Protein 6Z9C (pdb70)

Radius of gyration: 18.99 Å; Cα contacts (8 Å, |Δi|>4): 639; chains: 1; bounding box: 52×40×47 Å

Secondary structure (DSSP, 8-state):
-EE-------EE-PPPSSSPPPTT-EEEETTT--EEEEEEEEEEEEEES------EEEEEEEEEE-TTS-----TTEEEEESTTEEEEE---S--S--THHHHHEEE-TTSSSSEEE-SHHHHHHHHHHHHGGG--EEEEEETTEEEEEEEEEEEE----EEEEEEEEEEE-SSS-EEEEEEEEEEEETTS-EEEEEEESBTTB--EE-TTS-EEEEEEEEEESSS-EEEEEEEEEE-TTS-EEEEEEEEEEE-S---

Structure (mmCIF, N/CA/C/O backbone):
data_6Z9C
#
_entry.id   6Z9C
#
_cell.length_a   120.138
_cell.length_b   120.138
_cell.length_c   49.516
_cell.angle_alpha   90.000
_cell.angle_beta   90.000
_cell.angle_gamma   120.000
#
_symmetry.space_group_name_H-M   'P 62'
#
loop_
_entity.id
_entity.type
_entity.pdbx_description
1 polymer 'Polymerase delta-interacting protein 2'
2 non-polymer 'SODIUM ION'
3 water water
#
loop_
_atom_site.group_PDB
_atom_site.id
_atom_site.type_symbol
_atom_site.label_atom_id
_atom_site.label_alt_id
_atom_site.label_comp_id
_atom_site.label_asym_id
_atom_site.label_entity_id
_atom_site.label_seq_id
_atom_site.pdbx_PDB_ins_code
_atom_site.Cartn_x
_atom_site.Cartn_y
_atom_site.Cartn_z
_atom_site.occupancy
_atom_site.B_iso_or_equiv
_atom_site.auth_seq_id
_atom_site.auth_comp_id
_atom_site.auth_asym_id
_atom_site.auth_atom_id
_atom_site.pdbx_PDB_model_num
ATOM 1 N N . SER A 1 1 ? -39.568 4.717 -6.595 1.00 59.15 49 SER A N 1
ATOM 2 C CA . SER A 1 1 ? -38.791 4.035 -5.504 1.00 58.60 49 SER A CA 1
ATOM 3 C C . SER A 1 1 ? -37.349 4.570 -5.514 1.00 58.64 49 SER A C 1
ATOM 4 O O . SER A 1 1 ? -36.854 4.855 -6.625 1.00 55.49 49 SER A O 1
ATOM 7 N N . MET A 1 2 ? -36.732 4.737 -4.329 1.00 60.63 50 MET A N 1
ATOM 8 C CA . MET A 1 2 ? -35.256 4.875 -4.156 1.00 61.45 50 MET A CA 1
ATOM 9 C C . MET A 1 2 ? -34.819 4.850 -2.681 1.00 56.96 50 MET A C 1
ATOM 10 O O . MET A 1 2 ? -35.377 5.599 -1.865 1.00 50.13 50 MET A O 1
ATOM 15 N N . LEU A 1 3 ? -33.843 3.979 -2.397 1.00 60.63 51 LEU A N 1
ATOM 16 C CA . LEU A 1 3 ? -32.994 3.898 -1.177 1.00 62.63 51 LEU A CA 1
ATOM 17 C C . LEU A 1 3 ? -31.762 4.773 -1.449 1.00 60.58 51 LEU A C 1
ATOM 18 O O . LEU A 1 3 ? -31.671 5.301 -2.573 1.00 56.77 51 LEU A O 1
ATOM 23 N N . SER A 1 4 ? -30.859 4.938 -0.480 1.00 61.89 52 SER A N 1
ATOM 24 C CA . SER A 1 4 ? -29.587 5.695 -0.629 1.00 63.44 52 SER A CA 1
ATOM 25 C C . SER A 1 4 ? -28.411 4.737 -0.408 1.00 69.92 52 SER A C 1
ATOM 26 O O . SER A 1 4 ? -28.374 4.124 0.659 1.00 75.33 52 SER A O 1
ATOM 29 N N . SER A 1 5 ? -27.514 4.575 -1.391 1.00 85.39 53 SER A N 1
ATOM 30 C CA . SER A 1 5 ? -26.447 3.528 -1.385 1.00 92.46 53 SER A CA 1
ATOM 31 C C . SER A 1 5 ? -25.088 4.068 -1.872 1.00 102.67 53 SER A C 1
ATOM 32 O O . SER A 1 5 ? -24.111 3.906 -1.112 1.00 101.59 53 SER A O 1
ATOM 35 N N . ARG A 1 6 ? -25.002 4.660 -3.077 1.00 114.85 54 ARG A N 1
ATOM 36 C CA . ARG A 1 6 ? -23.726 5.202 -3.649 1.00 120.40 54 ARG A CA 1
ATOM 37 C C . ARG A 1 6 ? -23.988 5.970 -4.964 1.00 116.82 54 ARG A C 1
ATOM 38 O O . ARG A 1 6 ? -25.135 5.895 -5.465 1.00 106.80 54 ARG A O 1
ATOM 46 N N . ASN A 1 7 ? -22.968 6.689 -5.485 1.00 114.28 55 ASN A N 1
ATOM 47 C CA . ASN A 1 7 ? -23.013 7.527 -6.725 1.00 105.14 55 ASN A CA 1
ATOM 48 C C . ASN A 1 7 ? -22.076 6.976 -7.826 1.00 107.31 55 ASN A C 1
ATOM 49 O O . ASN A 1 7 ? -22.554 6.145 -8.629 1.00 101.68 55 ASN A O 1
ATOM 54 N N . ARG A 1 8 ? -20.819 7.450 -7.913 1.00 103.53 56 ARG A N 1
ATOM 55 C CA . ARG A 1 8 ? -19.859 7.132 -9.017 1.00 93.71 56 ARG A CA 1
ATOM 56 C C . ARG A 1 8 ? -18.454 7.613 -8.642 1.00 85.38 56 ARG A C 1
ATOM 57 O O . ARG A 1 8 ? -17.841 6.943 -7.794 1.00 77.74 56 ARG A O 1
ATOM 59 N N . VAL A 1 17 ? -19.115 12.823 -13.531 1.00 81.97 65 VAL A N 1
ATOM 60 C CA . VAL A 1 17 ? -18.904 13.918 -14.528 1.00 81.36 65 VAL A CA 1
ATOM 61 C C . VAL A 1 17 ? -19.278 15.273 -13.894 1.00 82.45 65 VAL A C 1
ATOM 62 O O . VAL A 1 17 ? -19.945 15.297 -12.819 1.00 75.10 65 VAL A O 1
ATOM 66 N N . GLY A 1 18 ? -18.815 16.355 -14.532 1.00 77.98 66 GLY A N 1
ATOM 67 C CA . GLY A 1 18 ? -19.223 17.752 -14.289 1.00 75.56 66 GLY A CA 1
ATOM 68 C C . GLY A 1 18 ? -18.239 18.524 -13.417 1.00 77.68 66 GLY A C 1
ATOM 69 O O . GLY A 1 18 ? -17.217 17.925 -13.022 1.00 74.93 66 GLY A O 1
ATOM 70 N N . VAL A 1 19 ? -18.532 19.816 -13.155 1.00 72.48 67 VAL A N 1
ATOM 71 C CA . VAL A 1 19 ? -17.980 20.640 -12.029 1.00 61.04 67 VAL A CA 1
ATOM 72 C C . VAL A 1 19 ? -19.115 21.041 -11.075 1.00 53.50 67 VAL A C 1
ATOM 73 O O . VAL A 1 19 ? -20.171 21.518 -11.548 1.00 48.31 67 VAL A O 1
ATOM 77 N N . PHE A 1 20 ? -18.876 20.869 -9.773 1.00 47.48 68 PHE A N 1
ATOM 78 C CA . PHE A 1 20 ? -19.857 21.119 -8.688 1.00 43.13 68 PHE A CA 1
ATOM 79 C C . PHE A 1 20 ? -19.986 22.621 -8.482 1.00 37.28 68 PHE A C 1
ATOM 80 O O . PHE A 1 20 ? -18.960 23.285 -8.409 1.00 34.81 68 PHE A O 1
ATOM 88 N N . GLU A 1 21 ? -21.216 23.130 -8.425 1.00 36.83 69 GLU A N 1
ATOM 89 C CA . GLU A 1 21 ? -21.501 24.561 -8.140 1.00 33.44 69 GLU A CA 1
ATOM 90 C C . GLU A 1 21 ? -21.713 24.696 -6.641 1.00 31.25 69 GLU A C 1
ATOM 91 O O . GLU A 1 21 ? -21.560 23.681 -5.944 1.00 33.36 69 GLU A O 1
ATOM 97 N N . VAL A 1 22 ? -21.981 25.914 -6.177 1.00 29.85 70 VAL A N 1
ATOM 98 C CA . VAL A 1 22 ? -22.295 26.228 -4.754 1.00 29.51 70 VAL A CA 1
ATOM 99 C C . VAL A 1 22 ? -23.812 26.249 -4.676 1.00 28.59 70 VAL A C 1
ATOM 100 O O . VAL A 1 22 ? -24.454 26.824 -5.542 1.00 30.49 70 VAL A O 1
ATOM 104 N N . PRO A 1 23 ? -24.458 25.546 -3.727 1.00 28.12 71 PRO A N 1
ATOM 105 C CA . PRO A 1 23 ? -25.909 25.648 -3.604 1.00 26.50 71 PRO A CA 1
ATOM 106 C C . PRO A 1 23 ? -26.251 27.129 -3.432 1.00 24.76 71 PRO A C 1
ATOM 107 O O . PRO A 1 23 ? -25.553 27.781 -2.678 1.00 22.82 71 PRO A O 1
ATOM 111 N N . LYS A 1 24 ? -27.261 27.596 -4.172 1.00 25.53 72 LYS A N 1
ATOM 112 C CA . LYS A 1 24 ? -27.798 28.981 -4.121 1.00 26.63 72 LYS A CA 1
ATOM 113 C C . LYS A 1 24 ? -28.479 29.241 -2.782 1.00 27.26 72 LYS A C 1
ATOM 114 O O . LYS A 1 24 ? -29.125 28.330 -2.263 1.00 27.68 72 LYS A O 1
ATOM 120 N N . GLN A 1 25 ? -28.403 30.473 -2.292 1.00 30.81 73 GLN A N 1
ATOM 121 C CA . GLN A 1 25 ? -28.828 30.832 -0.916 1.00 33.71 73 GLN A CA 1
ATOM 122 C C . GLN A 1 25 ? -29.964 31.854 -0.959 1.00 35.09 73 GLN A C 1
ATOM 123 O O . GLN A 1 25 ? -30.795 31.787 -0.042 1.00 37.35 73 GLN A O 1
ATOM 129 N N . ASN A 1 26 ? -29.941 32.794 -1.917 1.00 35.36 74 ASN A N 1
ATOM 130 C CA . ASN A 1 26 ? -30.951 33.881 -2.050 1.00 36.02 74 ASN A CA 1
ATOM 131 C C . ASN A 1 26 ? -31.471 33.865 -3.494 1.00 38.08 74 ASN A C 1
ATOM 132 O O . ASN A 1 26 ? -31.779 34.960 -3.979 1.00 52.10 74 ASN A O 1
ATOM 134 N N . GLY A 1 27 ? -31.558 32.697 -4.157 1.00 32.81 75 GLY A N 1
ATOM 135 C CA . GLY A 1 27 ? -32.077 32.564 -5.540 1.00 27.90 75 GLY A CA 1
ATOM 136 C C . GLY A 1 27 ? -32.612 31.174 -5.897 1.00 27.57 75 GLY A C 1
ATOM 137 O O . GLY A 1 27 ? -32.010 30.170 -5.492 1.00 25.71 75 GLY A O 1
ATOM 138 N N . LYS A 1 28 ? -33.704 31.100 -6.665 1.00 27.75 76 LYS A N 1
ATOM 139 C CA . LYS A 1 28 ? -34.264 29.829 -7.207 1.00 29.73 76 LYS A CA 1
ATOM 140 C C . LYS A 1 28 ? -33.390 29.326 -8.349 1.00 28.61 76 LYS A C 1
ATOM 141 O O . LYS A 1 28 ? -32.876 30.170 -9.060 1.00 27.35 76 LYS A O 1
ATOM 147 N N . TYR A 1 29 ? -33.332 28.009 -8.567 1.00 29.47 77 TYR A N 1
ATOM 148 C CA . TYR A 1 29 ? -32.633 27.370 -9.719 1.00 29.31 77 TYR A CA 1
ATOM 149 C C . TYR A 1 29 ? -33.399 27.633 -11.026 1.00 29.58 77 TYR A C 1
ATOM 150 O O . TYR A 1 29 ? -34.612 27.944 -11.000 1.00 32.30 77 TYR A O 1
ATOM 159 N N . GLU A 1 30 ? -32.678 27.546 -12.146 1.00 30.58 78 GLU A N 1
ATOM 160 C CA . GLU A 1 30 ? -33.162 27.846 -13.527 1.00 30.39 78 GLU A CA 1
ATOM 161 C C . GLU A 1 30 ? -33.514 26.515 -14.185 1.00 28.76 78 GLU A C 1
ATOM 162 O O . GLU A 1 30 ? -32.841 25.494 -13.892 1.00 27.94 78 GLU A O 1
ATOM 168 N N . THR A 1 31 ? -34.507 26.532 -15.068 1.00 28.77 79 THR A N 1
ATOM 169 C CA . THR A 1 31 ? -34.723 25.449 -16.055 1.00 28.72 79 THR A CA 1
ATOM 170 C C . THR A 1 31 ? -33.353 25.048 -16.591 1.00 28.54 79 THR A C 1
ATOM 171 O O . THR A 1 31 ? -32.489 25.924 -16.740 1.00 32.86 79 THR A O 1
ATOM 175 N N . GLY A 1 32 ? -33.131 23.767 -16.826 1.00 27.51 80 GLY A N 1
ATOM 176 C CA . GLY A 1 32 ? -31.853 23.318 -17.397 1.00 27.53 80 GLY A CA 1
ATOM 177 C C . GLY A 1 32 ? -30.774 23.076 -16.357 1.00 26.86 80 GLY A C 1
ATOM 178 O O . GLY A 1 32 ? -29.763 22.453 -16.733 1.00 27.01 80 GLY A O 1
ATOM 179 N N . GLN A 1 33 ? -30.948 23.473 -15.093 1.00 26.89 81 GLN A N 1
ATOM 180 C CA . GLN A 1 33 ? -29.894 23.164 -14.086 1.00 28.43 81 GLN A CA 1
ATOM 181 C C . GLN A 1 33 ? -29.741 21.642 -13.956 1.00 30.13 81 GLN A C 1
ATOM 182 O O . GLN A 1 33 ? -30.736 20.929 -13.611 1.00 31.87 81 GLN A O 1
ATOM 188 N N . LEU A 1 34 ? -28.516 21.172 -14.186 1.00 30.72 82 LEU A N 1
ATOM 189 C CA . LEU A 1 34 ? -28.054 19.820 -13.783 1.00 31.95 82 LEU A CA 1
ATOM 190 C C . LEU A 1 34 ? -27.747 19.808 -12.268 1.00 29.98 82 LEU A C 1
ATOM 191 O O . LEU A 1 34 ? -27.242 20.835 -11.686 1.00 25.66 82 LEU A O 1
ATOM 196 N N . PHE A 1 35 ? -28.073 18.686 -11.627 1.00 28.62 83 PHE A N 1
ATOM 197 C CA . PHE A 1 35 ? -27.826 18.470 -10.185 1.00 28.73 83 PHE A CA 1
ATOM 198 C C . PHE A 1 35 ? -27.761 16.988 -9.870 1.00 29.46 83 PHE A C 1
ATOM 199 O O . PHE A 1 35 ? -28.308 16.179 -10.651 1.00 29.14 83 PHE A O 1
ATOM 207 N N . LEU A 1 36 ? -27.092 16.687 -8.754 1.00 30.17 84 LEU A N 1
ATOM 208 C CA . LEU A 1 36 ? -27.228 15.416 -8.004 1.00 29.51 84 LEU A CA 1
ATOM 209 C C . LEU A 1 36 ? -28.221 15.626 -6.860 1.00 27.58 84 LEU A C 1
ATOM 210 O O . LEU A 1 36 ? -28.171 16.675 -6.179 1.00 23.63 84 LEU A O 1
ATOM 215 N N . HIS A 1 37 ? -29.115 14.665 -6.681 1.00 27.02 85 HIS A N 1
ATOM 216 C CA . HIS A 1 37 ? -29.963 14.607 -5.474 1.00 26.38 85 HIS A CA 1
ATOM 217 C C . HIS A 1 37 ? -29.040 14.571 -4.262 1.00 26.44 85 HIS A C 1
ATOM 218 O O . HIS A 1 37 ? -28.178 13.685 -4.183 1.00 26.53 85 HIS A O 1
ATOM 225 N N . SER A 1 38 ? -29.205 15.541 -3.375 1.00 28.42 86 SER A N 1
ATOM 226 C CA . SER A 1 38 ? -28.408 15.708 -2.135 1.00 29.37 86 SER A CA 1
ATOM 227 C C . SER A 1 38 ? -28.678 14.543 -1.188 1.00 29.09 86 SER A C 1
ATOM 228 O O . SER A 1 38 ? -27.927 14.404 -0.247 1.00 31.49 86 SER A O 1
ATOM 231 N N . ILE A 1 39 ? -29.750 13.782 -1.398 1.00 30.14 87 ILE A N 1
ATOM 232 C CA . ILE A 1 39 ? -30.045 12.560 -0.591 1.00 30.16 87 ILE A CA 1
ATOM 233 C C . ILE A 1 39 ? -29.820 11.312 -1.435 1.00 29.69 87 ILE A C 1
ATOM 234 O O . ILE A 1 39 ? -29.086 10.436 -0.994 1.00 31.45 87 ILE A O 1
ATOM 239 N N . PHE A 1 40 ? -30.496 11.191 -2.566 1.00 30.67 88 PHE A N 1
ATOM 240 C CA . PHE A 1 40 ? -30.546 9.907 -3.308 1.00 32.26 88 PHE A CA 1
ATOM 241 C C . PHE A 1 40 ? -29.376 9.865 -4.289 1.00 32.05 88 PHE A C 1
ATOM 242 O O . PHE A 1 40 ? -29.069 8.787 -4.775 1.00 34.11 88 PHE A O 1
ATOM 250 N N . GLY A 1 41 ? -28.703 10.993 -4.508 1.00 31.85 89 GLY A N 1
ATOM 251 C CA . GLY A 1 41 ? -27.456 11.052 -5.290 1.00 30.44 89 GLY A CA 1
ATOM 252 C C . GLY A 1 41 ? -27.647 10.640 -6.737 1.00 30.27 89 GLY A C 1
ATOM 253 O O . GLY A 1 41 ? -26.645 10.311 -7.366 1.00 31.56 89 GLY A O 1
ATOM 254 N N . TYR A 1 42 ? -28.865 10.687 -7.283 1.00 30.95 90 TYR A N 1
ATOM 255 C CA . TYR A 1 42 ? -29.072 10.533 -8.748 1.00 31.33 90 TYR A CA 1
ATOM 256 C C . TYR A 1 42 ? -28.654 11.795 -9.513 1.00 33.57 90 TYR A C 1
ATOM 257 O O . TYR A 1 42 ? -28.433 12.878 -8.922 1.00 33.46 90 TYR A O 1
ATOM 266 N N . ARG A 1 43 ? -28.563 11.616 -10.853 1.00 35.41 91 ARG A N 1
ATOM 267 C CA . ARG A 1 43 ? -28.289 12.739 -11.808 1.00 35.96 91 ARG A CA 1
ATOM 268 C C . ARG A 1 43 ? -29.644 13.227 -12.327 1.00 35.39 91 ARG A C 1
ATOM 269 O O . ARG A 1 43 ? -30.447 12.406 -12.778 1.00 38.12 91 ARG A O 1
ATOM 277 N N . GLY A 1 44 ? -29.908 14.519 -12.226 1.00 34.90 92 GLY A N 1
ATOM 278 C CA . GLY A 1 44 ? -31.219 15.078 -12.577 1.00 35.51 92 GLY A CA 1
ATOM 279 C C . GLY A 1 44 ? -31.062 16.416 -13.259 1.00 36.06 92 GLY A C 1
ATOM 280 O O . GLY A 1 44 ? -29.923 16.966 -13.251 1.00 35.18 92 GLY A O 1
ATOM 281 N N . VAL A 1 45 ? -32.160 16.918 -13.826 1.00 32.26 93 VAL A N 1
ATOM 282 C CA . VAL A 1 45 ? -32.182 18.232 -14.520 1.00 31.71 93 VAL A CA 1
ATOM 283 C C . VAL A 1 45 ? -33.433 18.952 -14.062 1.00 29.99 93 VAL A C 1
ATOM 284 O O . VAL A 1 45 ? -34.444 18.262 -13.882 1.00 29.26 93 VAL A O 1
ATOM 288 N N . VAL A 1 46 ? -33.352 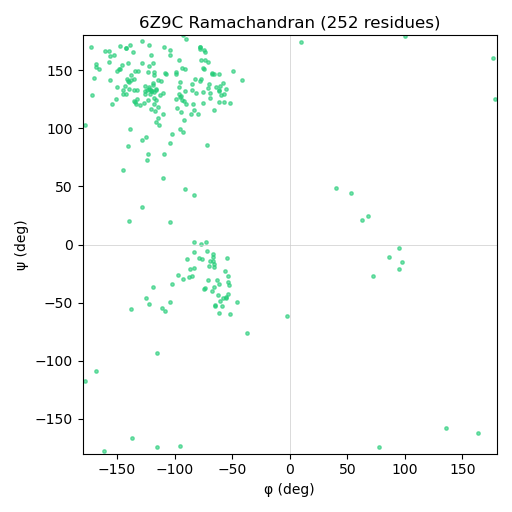20.266 -13.883 1.00 28.38 94 VAL A N 1
ATOM 289 C CA . VAL A 1 46 ? -34.494 21.061 -13.367 1.00 28.63 94 VAL A CA 1
ATOM 290 C C . VAL A 1 46 ? -35.383 21.419 -14.553 1.00 29.71 94 VAL A C 1
ATOM 291 O O . VAL A 1 46 ? -34.853 21.746 -15.637 1.00 31.67 94 VAL A O 1
ATOM 295 N N . LEU A 1 47 ? -36.693 21.326 -14.365 1.00 29.81 95 LEU A N 1
ATOM 296 C CA . LEU A 1 47 ? -37.666 21.610 -15.441 1.00 30.20 95 LEU A CA 1
ATOM 297 C C . LEU A 1 47 ? -38.276 22.971 -15.169 1.00 28.99 95 LEU A C 1
ATOM 298 O O . LEU A 1 47 ? -38.284 23.766 -16.092 1.00 30.11 95 LEU A O 1
ATOM 303 N N . PHE A 1 48 ? -38.751 23.219 -13.948 1.00 30.10 96 PHE A N 1
ATOM 304 C CA . PHE A 1 48 ? -39.262 24.549 -13.522 1.00 32.07 96 PHE A CA 1
ATOM 305 C C . PHE A 1 48 ? -39.474 24.656 -12.023 1.00 31.94 96 PHE A C 1
ATOM 306 O O . PHE A 1 48 ? -39.697 23.661 -11.343 1.00 32.99 96 PHE A O 1
ATOM 314 N N . PRO A 1 49 ? -39.431 25.889 -11.478 1.00 32.37 97 PRO A N 1
ATOM 315 C CA . PRO A 1 49 ? -39.623 26.108 -10.053 1.00 32.76 97 PRO A CA 1
ATOM 316 C C . PRO A 1 49 ? -41.118 25.990 -9.783 1.00 31.55 97 PRO A C 1
ATOM 317 O O . PRO A 1 49 ? -41.862 26.148 -10.689 1.00 32.15 97 PRO A O 1
ATOM 321 N N . TRP A 1 50 ? -41.486 25.718 -8.542 1.00 35.35 98 TRP A N 1
ATOM 322 C CA . TRP A 1 50 ? -42.894 25.625 -8.091 1.00 36.44 98 TRP A CA 1
ATOM 323 C C . TRP A 1 50 ? -42.933 25.941 -6.591 1.00 31.63 98 TRP A C 1
ATOM 324 O O . TRP A 1 50 ? -42.200 25.313 -5.829 1.00 28.13 98 TRP A O 1
ATOM 335 N N . GLN A 1 51 ? -43.692 26.966 -6.223 1.00 31.62 99 GLN A N 1
ATOM 336 C CA . GLN A 1 51 ? -43.904 27.405 -4.823 1.00 33.90 99 GLN A CA 1
ATOM 337 C C . GLN A 1 51 ? -45.013 26.553 -4.220 1.00 34.45 99 GLN A C 1
ATOM 338 O O . GLN A 1 51 ? -46.096 26.539 -4.780 1.00 41.53 99 GLN A O 1
ATOM 344 N N . ALA A 1 52 ? -44.715 25.842 -3.144 1.00 35.86 100 ALA A N 1
ATOM 345 C CA . ALA A 1 52 ? -45.651 24.980 -2.402 1.00 33.54 100 ALA A CA 1
ATOM 346 C C . ALA A 1 52 ? -45.755 25.545 -1.003 1.00 33.03 100 ALA A C 1
ATOM 347 O O . ALA A 1 52 ? -44.756 26.110 -0.537 1.00 34.40 100 ALA A O 1
ATOM 349 N N . ARG A 1 53 ? -46.912 25.399 -0.376 1.00 34.37 101 ARG A N 1
ATOM 350 C CA A ARG A 1 53 ? -47.051 25.596 1.091 0.50 34.27 101 ARG A CA 1
ATOM 351 C CA B ARG A 1 53 ? -47.039 25.604 1.088 0.50 34.16 101 ARG A CA 1
ATOM 352 C C . ARG A 1 53 ? -46.513 24.322 1.749 1.00 32.05 101 ARG A C 1
ATOM 353 O O . ARG A 1 53 ? -46.843 23.234 1.259 1.00 26.75 101 ARG A O 1
ATOM 368 N N . LEU A 1 54 ? -45.665 24.488 2.762 1.00 31.18 102 LEU A N 1
ATOM 369 C CA . LEU A 1 54 ? -45.003 23.407 3.524 1.00 29.79 102 LEU A CA 1
ATOM 370 C C . LEU A 1 54 ? -45.522 23.452 4.956 1.00 30.16 102 LEU A C 1
ATOM 371 O O . LEU A 1 54 ? -45.323 24.496 5.621 1.00 29.47 102 LEU A O 1
ATOM 376 N N . TYR A 1 55 ? -46.173 22.387 5.418 1.00 29.81 103 TYR A N 1
ATOM 377 C CA . TYR A 1 55 ? -46.693 22.311 6.806 1.00 29.44 103 TYR A CA 1
ATOM 378 C C . TYR A 1 55 ? -45.783 21.403 7.618 1.00 30.23 103 TYR A C 1
ATOM 379 O O . TYR A 1 55 ? -46.066 20.187 7.686 1.00 34.22 103 TYR A O 1
ATOM 388 N N . ASP A 1 56 ? -44.728 21.990 8.191 1.00 29.64 104 ASP A N 1
ATOM 389 C CA . ASP A 1 56 ? -43.667 21.273 8.944 1.00 30.67 104 ASP A CA 1
ATOM 390 C C . ASP A 1 56 ? -43.975 21.306 10.436 1.00 30.21 104 ASP A C 1
ATOM 391 O O . ASP A 1 56 ? -43.585 22.268 11.059 1.00 32.05 104 ASP A O 1
ATOM 396 N N . ARG A 1 57 ? -44.541 20.224 10.976 1.00 35.05 105 ARG A N 1
ATOM 397 C CA . ARG A 1 57 ? -45.011 20.106 12.386 1.00 36.93 105 ARG A CA 1
ATOM 398 C C . ARG A 1 57 ? -43.815 20.156 13.340 1.00 37.79 105 ARG A C 1
ATOM 399 O O . ARG A 1 57 ? -44.062 20.309 14.546 1.00 42.68 105 ARG A O 1
ATOM 407 N N . ASP A 1 58 ? -42.580 20.000 12.853 1.00 38.90 106 ASP A N 1
ATOM 408 C CA . ASP A 1 58 ? -41.377 19.995 13.728 1.00 41.81 106 ASP A CA 1
ATOM 409 C C . ASP A 1 58 ? -40.827 21.414 13.861 1.00 46.29 106 ASP A C 1
ATOM 410 O O . ASP A 1 58 ? -39.612 21.572 13.713 1.00 53.87 106 ASP A O 1
ATOM 415 N N . VAL A 1 59 ? -41.684 22.399 14.137 1.00 54.46 107 VAL A N 1
ATOM 416 C CA . VAL A 1 59 ? -41.282 23.766 14.590 1.00 58.61 107 VAL A CA 1
ATOM 417 C C . VAL A 1 59 ? -41.997 24.007 15.923 1.00 65.15 107 VAL A C 1
ATOM 418 O O . VAL A 1 59 ? -43.045 24.680 15.932 1.00 64.59 107 VAL A O 1
ATOM 422 N N . ALA A 1 60 ? -41.444 23.410 16.991 1.00 76.15 108 ALA A N 1
ATOM 423 C CA . ALA A 1 60 ? -42.091 23.164 18.305 1.00 70.99 108 ALA A CA 1
ATOM 424 C C . ALA A 1 60 ? -41.095 22.492 19.273 1.00 68.50 108 ALA A C 1
ATOM 425 O O . ALA A 1 60 ? -39.862 22.514 18.990 1.00 70.50 108 ALA A O 1
ATOM 427 N N . VAL A 1 78 ? -50.797 24.507 12.209 1.00 98.58 126 VAL A N 1
ATOM 428 C CA . VAL A 1 78 ? -49.489 24.524 11.482 1.00 96.33 126 VAL A CA 1
ATOM 429 C C . VAL A 1 78 ? -49.526 25.693 10.469 1.00 103.25 126 VAL A C 1
ATOM 430 O O . VAL A 1 78 ? -50.148 25.527 9.401 1.00 101.52 126 VAL A O 1
ATOM 434 N N . LYS A 1 79 ? -48.920 26.848 10.805 1.00 109.22 127 LYS A N 1
ATOM 435 C CA . LYS A 1 79 ? -48.875 28.085 9.962 1.00 106.87 127 LYS A CA 1
ATOM 436 C C . LYS A 1 79 ? -47.931 27.848 8.769 1.00 103.64 127 LYS A C 1
ATOM 437 O O . LYS A 1 79 ? -46.728 28.190 8.884 1.00 104.50 127 LYS A O 1
ATOM 443 N N . GLY A 1 80 ? -48.454 27.272 7.677 1.00 89.69 128 GLY A N 1
ATOM 444 C CA . GLY A 1 80 ? -47.673 26.811 6.509 1.00 86.53 128 GLY A CA 1
ATOM 445 C C . GLY A 1 80 ? -46.971 27.950 5.789 1.00 79.62 128 GLY A C 1
ATOM 446 O O . GLY A 1 80 ? -47.640 28.972 5.553 1.00 83.40 128 GLY A O 1
ATOM 447 N N . LYS A 1 81 ? -45.689 27.763 5.429 1.00 68.54 129 LYS A N 1
ATOM 448 C CA A LYS A 1 81 ? -44.832 28.794 4.774 0.50 62.86 129 LYS A CA 1
ATOM 449 C CA B LYS A 1 81 ? -44.842 28.796 4.770 0.50 65.32 129 LYS A CA 1
ATOM 450 C C . LYS A 1 81 ? -44.510 28.376 3.333 1.00 56.47 129 LYS A C 1
ATOM 451 O O . LYS A 1 81 ? -44.200 27.200 3.112 1.00 49.55 129 LYS A O 1
ATOM 462 N N . THR A 1 82 ? -44.577 29.330 2.404 1.00 54.10 130 THR A N 1
ATOM 463 C CA . THR A 1 82 ? -44.284 29.105 0.965 1.00 53.64 130 THR A CA 1
ATOM 464 C C . THR A 1 82 ? -42.832 28.652 0.857 1.00 50.51 130 THR A C 1
ATOM 465 O O . THR A 1 82 ? -41.986 29.283 1.514 1.00 55.06 130 THR A O 1
ATOM 469 N N . HIS A 1 83 ? -42.573 27.596 0.082 1.00 44.35 131 HIS A N 1
ATOM 470 C CA . HIS A 1 83 ? -41.238 26.956 -0.040 1.00 40.34 131 HIS A CA 1
ATOM 471 C C . HIS A 1 83 ? -41.049 26.509 -1.485 1.00 36.50 131 HIS A C 1
ATOM 472 O O . HIS A 1 83 ? -42.014 25.989 -2.066 1.00 34.21 131 HIS A O 1
ATOM 479 N N . THR A 1 84 ? -39.868 26.751 -2.049 1.00 34.12 132 THR A N 1
ATOM 480 C CA . THR A 1 84 ? -39.596 26.520 -3.490 1.00 32.76 132 THR A CA 1
ATOM 481 C C . THR A 1 84 ? -39.253 25.051 -3.698 1.00 30.65 132 THR A C 1
ATOM 482 O O . THR A 1 84 ? -38.223 24.595 -3.156 1.00 30.21 132 THR A O 1
ATOM 486 N N . TYR A 1 85 ? -40.118 24.372 -4.447 1.00 30.34 133 TYR A N 1
ATOM 487 C CA . TYR A 1 85 ? -39.928 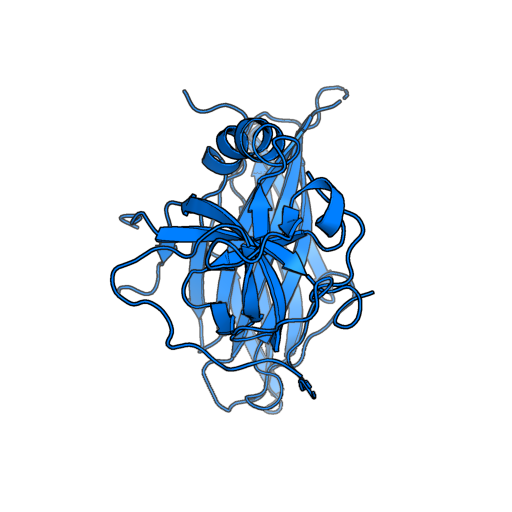22.996 -4.963 1.00 31.58 133 TYR A CA 1
ATOM 488 C C . TYR A 1 85 ? -39.702 23.067 -6.474 1.00 29.97 133 TYR A C 1
ATOM 489 O O . TYR A 1 85 ? -39.848 24.151 -7.066 1.00 27.24 133 TYR A O 1
ATOM 498 N N . TYR A 1 86 ? -39.314 21.929 -7.049 1.00 27.64 134 TYR A N 1
ATOM 499 C CA . TYR A 1 86 ? -38.959 21.799 -8.473 1.00 26.98 134 TYR A CA 1
ATOM 500 C C . TYR A 1 86 ? -39.459 20.459 -9.008 1.00 26.62 134 TYR A C 1
ATOM 501 O O . TYR A 1 86 ? -39.160 19.421 -8.397 1.00 24.36 134 TYR A O 1
ATOM 510 N N . GLN A 1 87 ? -40.162 20.514 -10.142 1.00 27.01 135 GLN A N 1
ATOM 511 C CA . GLN A 1 87 ? -40.325 19.369 -11.064 1.00 28.39 135 GLN A CA 1
ATOM 512 C C . GLN A 1 87 ? -39.019 19.195 -11.834 1.00 27.68 135 GLN A C 1
ATOM 513 O O . GLN A 1 87 ? -38.343 20.180 -12.082 1.00 29.56 135 GLN A O 1
ATOM 519 N N . VAL A 1 88 ? -38.737 17.971 -12.249 1.00 28.74 136 VAL A N 1
ATOM 520 C CA . VAL A 1 88 ? -37.359 17.449 -12.448 1.00 28.17 136 VAL A CA 1
ATOM 521 C C . VAL A 1 88 ? -37.436 16.148 -13.259 1.00 29.94 136 VAL A C 1
ATOM 522 O O . VAL A 1 88 ? -38.484 15.455 -13.188 1.00 28.51 136 VAL A O 1
ATOM 526 N N . LEU A 1 89 ? -36.376 15.857 -14.020 1.00 31.33 137 LEU A N 1
ATOM 527 C CA . LEU A 1 89 ? -36.205 14.639 -14.858 1.00 32.17 137 LEU A CA 1
ATOM 528 C C . LEU A 1 89 ? -35.022 13.864 -14.289 1.00 32.69 137 LEU A C 1
ATOM 529 O O . LEU A 1 89 ? -33.945 14.481 -14.132 1.00 35.48 137 LEU A O 1
ATOM 534 N N . ILE A 1 90 ? -35.228 12.595 -13.937 1.00 33.50 138 ILE A N 1
ATOM 535 C CA . ILE A 1 90 ? -34.178 11.734 -13.313 1.00 34.95 138 ILE A CA 1
ATOM 536 C C . ILE A 1 90 ? -33.458 11.019 -14.457 1.00 36.07 138 ILE A C 1
ATOM 537 O O . ILE A 1 90 ? -34.153 10.499 -15.342 1.00 40.90 138 ILE A O 1
ATOM 542 N N . ASP A 1 91 ? -32.128 11.021 -14.457 1.00 38.57 139 ASP A N 1
ATOM 543 C CA . ASP A 1 91 ? -31.310 10.275 -15.449 1.00 43.61 139 ASP A CA 1
ATOM 544 C C . ASP A 1 91 ? -31.663 8.787 -15.333 1.00 42.96 139 ASP A C 1
ATOM 545 O O . ASP A 1 91 ? -31.614 8.252 -14.212 1.00 42.75 139 ASP A O 1
ATOM 550 N N . ALA A 1 92 ? -31.988 8.154 -16.462 1.00 46.57 140 ALA A N 1
ATOM 551 C CA . ALA A 1 92 ? -32.503 6.766 -16.565 1.00 49.40 140 ALA A CA 1
ATOM 552 C C . ALA A 1 92 ? -31.405 5.730 -16.276 1.00 50.71 140 ALA A C 1
ATOM 553 O O . ALA A 1 92 ? -31.748 4.539 -16.240 1.00 55.00 140 ALA A O 1
ATOM 555 N N . ARG A 1 93 ? -30.148 6.148 -16.093 1.00 49.16 141 ARG A N 1
ATOM 556 C CA . ARG A 1 93 ? -29.028 5.258 -15.686 1.00 51.27 141 ARG A CA 1
ATOM 557 C C . ARG A 1 93 ? -28.984 5.143 -14.161 1.00 51.40 141 ARG A C 1
ATOM 558 O O . ARG A 1 93 ? -28.393 4.182 -13.661 1.00 52.66 141 ARG A O 1
ATOM 566 N N . ASP A 1 94 ? -29.568 6.095 -13.443 1.00 52.26 142 ASP A N 1
ATOM 567 C CA . ASP A 1 94 ? -29.656 6.036 -11.966 1.00 55.98 142 ASP A CA 1
ATOM 568 C C . ASP A 1 94 ? -31.089 5.642 -11.583 1.00 65.48 142 ASP A C 1
ATOM 569 O O . ASP A 1 94 ? -31.466 5.885 -10.417 1.00 66.42 142 ASP A O 1
ATOM 574 N N . CYS A 1 95 ? -31.847 5.049 -12.523 1.00 75.27 143 CYS A N 1
ATOM 575 C CA . CYS A 1 95 ? -33.219 4.493 -12.310 1.00 88.03 143 CYS A CA 1
ATOM 576 C C . CYS A 1 95 ? -33.567 3.412 -13.352 1.00 93.26 143 CYS A C 1
ATOM 577 O O . CYS A 1 95 ? -32.887 3.279 -14.368 1.00 94.36 143 CYS A O 1
ATOM 580 N N . PRO A 1 96 ? -34.589 2.546 -13.115 1.00 93.47 144 PRO A N 1
ATOM 581 C CA . PRO A 1 96 ? -35.128 1.665 -14.159 1.00 87.65 144 PRO A CA 1
ATOM 582 C C . PRO A 1 96 ? -35.194 2.293 -15.563 1.00 78.50 144 PRO A C 1
ATOM 583 O O . PRO A 1 96 ? -36.290 2.596 -15.987 1.00 70.28 144 PRO A O 1
ATOM 587 N N . TYR A 1 120 ? -48.810 13.338 -16.357 1.00 86.51 168 TYR A N 1
ATOM 588 C CA . TYR A 1 120 ? -49.042 13.403 -14.888 1.00 87.21 168 TYR A CA 1
ATOM 589 C C . TYR A 1 120 ? -48.059 12.459 -14.152 1.00 91.71 168 TYR A C 1
ATOM 590 O O . TYR A 1 120 ? -47.226 12.949 -13.327 1.00 89.24 168 TYR A O 1
ATOM 599 N N . ALA A 1 121 ? -48.138 11.144 -14.433 1.00 87.14 169 ALA A N 1
ATOM 600 C CA . ALA A 1 121 ? -47.291 10.064 -13.852 1.00 79.86 169 ALA A CA 1
ATOM 601 C C . ALA A 1 121 ? -46.311 9.504 -14.904 1.00 71.98 169 ALA A C 1
ATOM 602 O O . ALA A 1 121 ? -46.535 8.396 -15.425 1.00 66.20 169 ALA A O 1
ATOM 604 N N . ILE A 1 122 ? -45.226 10.232 -15.168 1.00 63.24 170 ILE A N 1
ATOM 605 C CA . ILE A 1 122 ? -44.180 9.889 -16.175 1.00 60.51 170 ILE A CA 1
ATOM 606 C C . ILE A 1 122 ? -43.024 9.251 -15.402 1.00 59.23 170 ILE A C 1
ATOM 607 O O . ILE A 1 122 ? -42.796 9.631 -14.256 1.00 61.32 170 ILE A O 1
ATOM 612 N N . PRO A 1 123 ? -42.263 8.270 -15.947 1.00 59.51 171 PRO A N 1
ATOM 613 C CA . PRO A 1 123 ? -41.404 7.427 -15.117 1.00 56.85 171 PRO A CA 1
ATOM 614 C C . PRO A 1 123 ? -40.273 8.218 -14.447 1.00 53.42 171 PRO A C 1
ATOM 615 O O . PRO A 1 123 ? -40.126 8.114 -13.254 1.00 60.04 171 PRO A O 1
ATOM 619 N N . GLY A 1 124 ? -39.496 8.987 -15.200 1.00 49.78 172 GLY A N 1
ATOM 620 C CA . GLY A 1 124 ? -38.307 9.654 -14.628 1.00 50.30 172 GLY A CA 1
ATOM 621 C C . GLY A 1 124 ? -38.660 10.956 -13.928 1.00 46.87 172 GLY A C 1
ATOM 622 O O . GLY A 1 124 ? -37.744 11.649 -13.446 1.00 43.95 172 GLY A O 1
ATOM 623 N N . LEU A 1 125 ? -39.946 11.282 -13.888 1.00 43.76 173 LEU A N 1
ATOM 624 C CA . LEU A 1 125 ? -40.460 12.594 -13.441 1.00 46.86 173 LEU A CA 1
ATOM 625 C C . LEU A 1 125 ? -40.596 12.561 -11.916 1.00 47.32 173 LEU A C 1
ATOM 626 O O . LEU A 1 125 ? -41.125 11.576 -11.419 1.00 57.89 173 LEU A O 1
ATOM 631 N N . ASP A 1 126 ? -40.111 13.587 -11.216 1.00 45.10 174 ASP A N 1
ATOM 632 C CA . ASP A 1 126 ? -39.961 13.620 -9.737 1.00 41.91 174 ASP A CA 1
ATOM 633 C C . ASP A 1 126 ? -40.050 15.072 -9.260 1.00 38.75 174 ASP A C 1
ATOM 634 O O . ASP A 1 126 ? -39.928 15.995 -10.080 1.00 36.27 174 ASP A O 1
ATOM 639 N N . TYR A 1 127 ? -40.274 15.268 -7.972 1.00 36.63 175 TYR A N 1
ATOM 640 C CA . TYR A 1 127 ? -40.241 16.607 -7.344 1.00 36.47 175 TYR A CA 1
ATOM 641 C C . TYR A 1 127 ? -39.141 16.590 -6.297 1.00 33.01 175 TYR A C 1
ATOM 642 O O . TYR A 1 127 ? -38.926 15.551 -5.635 1.00 33.06 175 TYR A O 1
ATOM 651 N N . VAL A 1 128 ? -38.401 17.685 -6.243 1.00 28.29 176 VAL A N 1
ATOM 652 C CA . VAL A 1 128 ? -37.252 17.827 -5.322 1.00 26.15 176 VAL A CA 1
ATOM 653 C C . VAL A 1 128 ? -37.438 19.209 -4.733 1.00 25.18 176 VAL A C 1
ATOM 654 O O . VAL A 1 128 ? -38.092 20.032 -5.423 1.00 24.19 176 VAL A O 1
ATOM 658 N N . SER A 1 129 ? -36.987 19.396 -3.491 1.00 25.47 177 SER A N 1
ATOM 659 C CA . SER A 1 129 ? -36.869 20.710 -2.803 1.00 24.27 177 SER A CA 1
ATOM 660 C C . SER A 1 129 ? -35.620 21.450 -3.308 1.00 25.68 177 SER A C 1
ATOM 661 O O . SER A 1 129 ? -34.786 20.836 -4.052 1.00 26.16 177 SER A O 1
ATOM 664 N N . HIS A 1 130 ? -35.490 22.725 -2.942 1.00 25.53 178 HIS A N 1
ATOM 665 C CA . HIS A 1 130 ? -34.282 23.535 -3.227 1.00 26.55 178 HIS A CA 1
ATOM 666 C C . HIS A 1 130 ? -33.071 22.826 -2.599 1.00 27.22 178 HIS A C 1
ATOM 667 O O . HIS A 1 130 ? -32.065 22.587 -3.326 1.00 29.00 178 HIS A O 1
ATOM 674 N N . GLU A 1 131 ? -33.221 22.381 -1.347 1.00 25.44 179 GLU A N 1
ATOM 675 C CA . GLU A 1 131 ? -32.174 21.694 -0.541 1.00 26.17 179 GLU A CA 1
ATOM 676 C C . GLU A 1 131 ? -31.762 20.361 -1.188 1.00 24.81 179 GLU A C 1
ATOM 677 O O . GLU A 1 131 ? -30.597 19.946 -1.028 1.00 25.32 179 GLU A O 1
ATOM 683 N N . ASP A 1 132 ? -32.666 19.688 -1.892 1.00 26.06 180 ASP A N 1
ATOM 684 C CA . ASP A 1 132 ? -32.372 18.385 -2.561 1.00 28.42 180 ASP A CA 1
ATOM 685 C C . ASP A 1 132 ? -31.342 18.553 -3.685 1.00 26.34 180 ASP A C 1
ATOM 686 O O . ASP A 1 132 ? -30.761 17.549 -4.065 1.00 27.31 180 ASP A O 1
ATOM 691 N N . ILE A 1 133 ? -31.136 19.763 -4.191 1.00 24.28 181 ILE A N 1
ATOM 692 C CA . ILE A 1 133 ? -30.315 20.017 -5.398 1.00 25.35 181 ILE A CA 1
ATOM 693 C C . ILE A 1 133 ? -28.880 20.359 -4.986 1.00 25.59 181 ILE A C 1
ATOM 694 O O . ILE A 1 133 ? -28.684 21.422 -4.362 1.00 26.82 181 ILE A O 1
ATOM 699 N N . LEU A 1 134 ? -27.916 19.497 -5.336 1.00 25.79 182 LEU A N 1
ATOM 700 C CA . LEU A 1 134 ? -26.464 19.831 -5.446 1.00 23.21 182 LEU A CA 1
ATOM 701 C C . LEU A 1 134 ? -26.193 20.221 -6.898 1.00 23.07 182 LEU A C 1
ATOM 702 O O . LEU A 1 134 ? -26.033 19.355 -7.754 1.00 20.39 182 LEU A O 1
ATOM 707 N N . PRO A 1 135 ? -26.174 21.534 -7.233 1.00 25.26 183 PRO A N 1
ATOM 708 C CA . PRO A 1 135 ? -26.021 21.981 -8.619 1.00 25.55 183 PRO A CA 1
ATOM 709 C C . PRO A 1 135 ? -24.637 21.617 -9.158 1.00 27.86 183 PRO A C 1
ATOM 710 O O . PRO A 1 135 ? -23.667 21.617 -8.383 1.00 24.24 183 PRO A O 1
ATOM 714 N N . TYR A 1 136 ? -24.567 21.327 -10.456 1.00 31.33 184 TYR A N 1
ATOM 715 C CA . TYR A 1 136 ? -23.278 21.057 -11.139 1.00 33.18 184 TYR A CA 1
ATOM 716 C C . TYR A 1 136 ? -23.420 21.316 -12.635 1.00 33.07 184 TYR A C 1
ATOM 717 O O . TYR A 1 136 ? -24.534 21.440 -13.158 1.00 29.71 184 TYR A O 1
ATOM 726 N N . THR A 1 137 ? -22.267 21.376 -13.287 1.00 36.82 185 THR A N 1
ATOM 727 C CA . THR A 1 137 ? -22.086 21.792 -14.692 1.00 38.33 185 THR A CA 1
ATOM 728 C C . THR A 1 137 ? -21.458 20.623 -15.444 1.00 43.69 185 THR A C 1
ATOM 729 O O . THR A 1 137 ? -20.532 20.054 -14.893 1.00 47.01 185 THR A O 1
ATOM 733 N N . SER A 1 138 ? -21.969 20.245 -16.612 1.00 53.66 186 SER A N 1
ATOM 734 C CA . SER A 1 138 ? -21.237 19.388 -17.586 1.00 66.68 186 SER A CA 1
ATOM 735 C C . SER A 1 138 ? -20.992 20.239 -18.836 1.00 77.28 186 SER A C 1
ATOM 736 O O . SER A 1 138 ? -21.255 21.459 -18.771 1.00 86.80 186 SER A O 1
ATOM 739 N N . THR A 1 139 ? -20.451 19.647 -19.900 1.00 85.34 187 THR A N 1
ATOM 740 C CA . THR A 1 139 ? -20.468 20.220 -21.277 1.00 88.15 187 THR A CA 1
ATOM 741 C C . THR A 1 139 ? -20.727 19.096 -22.296 1.00 90.67 187 THR A C 1
ATOM 742 O O . THR A 1 139 ? -20.400 19.305 -23.488 1.00 87.10 187 THR A O 1
ATOM 746 N N . ASP A 1 140 ? -21.284 17.956 -21.841 1.00 89.94 188 ASP A N 1
ATOM 747 C CA . ASP A 1 140 ? -22.061 16.997 -22.678 1.00 81.24 188 ASP A CA 1
ATOM 748 C C . ASP A 1 140 ? -23.268 17.773 -23.214 1.00 74.57 188 ASP A C 1
ATOM 749 O O . ASP A 1 140 ? -23.892 18.506 -22.422 1.00 67.29 188 ASP A O 1
ATOM 754 N N . GLN A 1 141 ? -23.546 17.680 -24.516 1.00 75.56 189 GLN A N 1
ATOM 755 C CA . GLN A 1 141 ? -24.765 18.270 -25.129 1.00 75.73 189 GLN A CA 1
ATOM 756 C C . GLN A 1 141 ? -25.936 17.321 -24.823 1.00 75.61 189 GLN A C 1
ATOM 757 O O . GLN A 1 141 ? -27.093 17.736 -25.061 1.00 79.86 189 GLN A O 1
ATOM 759 N N . VAL A 1 142 ? -25.652 16.104 -24.316 1.00 68.95 190 VAL A N 1
ATOM 760 C CA . VAL A 1 142 ? -26.654 15.196 -23.667 1.00 64.90 190 VAL A CA 1
ATOM 761 C C . VAL A 1 142 ? -26.111 14.754 -22.312 1.00 57.36 190 VAL A C 1
ATOM 762 O O . VAL A 1 142 ? -25.410 13.754 -22.227 1.00 55.30 190 VAL A O 1
ATOM 766 N N . PRO A 1 143 ? -26.411 15.519 -21.231 1.00 57.64 191 PRO A N 1
ATOM 767 C CA . PRO A 1 143 ? -25.965 15.205 -19.873 1.00 53.83 191 PRO A CA 1
ATOM 768 C C . PRO A 1 143 ? -26.894 14.276 -19.087 1.00 51.94 191 PRO A C 1
ATOM 769 O O . PRO A 1 143 ? -26.401 13.605 -18.198 1.00 49.98 191 PRO A O 1
ATOM 773 N N . ILE A 1 144 ? -28.192 14.294 -19.410 1.00 48.89 192 ILE A N 1
ATOM 774 C CA . ILE A 1 144 ? -29.225 13.450 -18.749 1.00 49.62 192 ILE A CA 1
ATOM 775 C C . ILE A 1 144 ? -29.879 12.590 -19.828 1.00 52.62 192 ILE A C 1
ATOM 776 O O . ILE A 1 144 ? -30.285 13.159 -20.863 1.00 54.16 192 ILE A O 1
ATOM 781 N N . GLN A 1 145 ? -29.943 11.280 -19.568 1.00 56.69 193 GLN A N 1
ATOM 782 C CA . GLN A 1 145 ? -30.527 10.224 -20.438 1.00 59.95 193 GLN A CA 1
ATOM 783 C C . GLN A 1 145 ? -31.998 10.064 -20.020 1.00 58.90 193 GLN A C 1
ATOM 784 O O . GLN A 1 145 ? -32.229 9.558 -18.903 1.00 61.71 193 GLN A O 1
ATOM 790 N N . HIS A 1 146 ? -32.950 10.527 -20.841 1.00 52.51 194 HIS A N 1
ATOM 791 C CA . HIS A 1 146 ? -34.409 10.506 -20.542 1.00 55.29 194 HIS A CA 1
ATOM 792 C C . HIS A 1 146 ? -35.186 10.891 -21.800 1.00 58.83 194 HIS A C 1
ATOM 793 O O . HIS A 1 146 ? -34.707 11.762 -22.541 1.00 56.71 194 HIS A O 1
ATOM 800 N N . GLU A 1 147 ? -36.348 10.276 -22.030 1.00 68.53 195 GLU A N 1
ATOM 801 C CA . GLU A 1 147 ? -37.105 10.433 -23.306 1.00 69.40 195 GLU A CA 1
ATOM 802 C C . GLU A 1 147 ? -37.585 11.886 -23.424 1.00 59.92 195 GLU A C 1
ATOM 803 O O . GLU A 1 147 ? -37.535 12.427 -24.533 1.00 56.97 195 GLU A O 1
ATOM 809 N N . LEU A 1 148 ? -37.974 12.510 -22.313 1.00 54.95 196 LEU A N 1
ATOM 810 C CA . LEU A 1 148 ? -38.543 13.885 -22.293 1.00 56.13 196 LEU A CA 1
ATOM 811 C C . LEU A 1 148 ? -37.465 14.971 -22.473 1.00 57.15 196 LEU A C 1
ATOM 812 O O . LEU A 1 148 ? -37.882 16.129 -22.678 1.00 58.29 196 LEU A O 1
ATOM 817 N N . PHE A 1 149 ? -36.163 14.649 -22.380 1.00 52.77 197 PHE A N 1
ATOM 818 C CA . PHE A 1 149 ? -35.049 15.629 -22.240 1.00 53.82 197 PHE A CA 1
ATOM 819 C C . PHE A 1 149 ? -34.981 16.574 -23.444 1.00 55.17 197 PHE A C 1
ATOM 820 O O . PHE A 1 149 ? -35.068 17.814 -23.249 1.00 48.16 197 PHE A O 1
ATOM 828 N N . GLU A 1 150 ? -34.812 16.002 -24.644 1.00 63.31 198 GLU A N 1
ATOM 829 C CA . GLU A 1 150 ? -34.749 16.743 -25.938 1.00 63.63 198 GLU A CA 1
ATOM 830 C C . GLU A 1 150 ? -36.084 17.463 -26.171 1.00 58.73 198 GLU A C 1
ATOM 831 O O . GLU A 1 150 ? -36.055 18.647 -26.536 1.00 65.80 198 GLU A O 1
ATOM 837 N N . ARG A 1 151 ? -37.212 16.805 -25.921 1.00 52.66 199 ARG A N 1
ATOM 838 C CA . ARG A 1 151 ? -38.556 17.402 -26.142 1.00 56.29 199 ARG A CA 1
ATOM 839 C C . ARG A 1 151 ? -38.676 18.742 -25.400 1.00 55.37 199 ARG A C 1
ATOM 840 O O . ARG A 1 151 ? -39.429 19.630 -25.896 1.00 48.86 199 ARG A O 1
ATOM 848 N N . PHE A 1 152 ? -38.002 18.879 -24.247 1.00 53.12 200 PHE A N 1
ATOM 849 C CA . PHE A 1 152 ? -38.205 20.012 -23.303 1.00 53.19 200 PHE A CA 1
ATOM 850 C C . PHE A 1 152 ? -37.075 21.041 -23.438 1.00 47.19 200 PHE A C 1
ATOM 851 O O . PHE A 1 152 ? -37.364 22.236 -23.258 1.00 38.95 200 PHE A O 1
ATOM 859 N N . LEU A 1 153 ? -35.848 20.610 -23.737 1.00 44.95 201 LEU A N 1
ATOM 860 C CA . LEU A 1 153 ? -34.657 21.501 -23.663 1.00 47.03 201 LEU A CA 1
ATOM 861 C C . LEU A 1 153 ? -33.893 21.505 -24.986 1.00 47.59 201 LEU A C 1
ATOM 862 O O . LEU A 1 153 ? -33.560 20.408 -25.472 1.00 40.00 201 LEU A O 1
ATOM 867 N N . LEU A 1 154 ? -33.599 22.702 -25.502 1.00 53.78 202 LEU A N 1
ATOM 868 C CA . LEU A 1 154 ? -32.605 22.934 -26.584 1.00 58.79 202 LEU A CA 1
ATOM 869 C C . LEU A 1 154 ? -31.272 23.295 -25.931 1.00 58.81 202 LEU A C 1
ATOM 870 O O . LEU A 1 154 ? -31.255 24.205 -25.078 1.00 55.66 202 LEU A O 1
ATOM 875 N N . TYR A 1 155 ? -30.207 22.588 -26.314 1.00 61.94 203 TYR A N 1
ATOM 876 C CA . TYR A 1 155 ? -28.814 22.982 -26.008 1.00 63.82 203 TYR A CA 1
ATOM 877 C C . TYR A 1 155 ? -28.506 24.264 -26.780 1.00 66.27 203 TYR A C 1
ATOM 878 O O . TYR A 1 155 ? -29.046 24.482 -27.892 1.00 62.54 203 TYR A O 1
ATOM 887 N N . ASP A 1 156 ? -27.661 25.104 -26.189 1.00 71.47 204 ASP A N 1
ATOM 888 C CA . ASP A 1 156 ? -27.335 26.450 -26.723 1.00 74.62 204 ASP A CA 1
ATOM 889 C C . ASP A 1 156 ? -26.286 27.102 -25.812 1.00 69.21 204 ASP A C 1
ATOM 890 O O . ASP A 1 156 ? -26.648 27.598 -24.738 1.00 65.95 204 ASP A O 1
ATOM 895 N N . GLN A 1 157 ? -25.028 27.130 -26.237 1.00 68.30 205 GLN A N 1
ATOM 896 C CA . GLN A 1 157 ? -23.907 27.534 -25.347 1.00 69.40 205 GLN A CA 1
ATOM 897 C C . GLN A 1 157 ? -24.032 29.025 -24.984 1.00 60.84 205 GLN A C 1
ATOM 898 O O . GLN A 1 157 ? -23.283 29.444 -24.108 1.00 53.22 205 GLN A O 1
ATOM 904 N N . THR A 1 158 ? -24.954 29.787 -25.590 1.00 59.08 206 THR A N 1
ATOM 905 C CA . THR A 1 158 ? -25.157 31.234 -25.296 1.00 66.91 206 THR A CA 1
ATOM 906 C C . THR A 1 158 ? -25.173 31.440 -23.783 1.00 71.29 206 THR A C 1
ATOM 907 O O . THR A 1 158 ? -24.479 32.350 -23.308 1.00 66.22 206 THR A O 1
ATOM 911 N N . LYS A 1 159 ? -25.966 30.639 -23.063 1.00 82.12 207 LYS A N 1
ATOM 912 C CA . LYS A 1 159 ? -26.392 30.989 -21.685 1.00 85.83 207 LYS A CA 1
ATOM 913 C C . LYS A 1 159 ? -26.108 29.842 -20.701 1.00 72.31 207 LYS A C 1
ATOM 914 O O . LYS A 1 159 ? -25.590 28.787 -21.122 1.00 58.67 207 LYS A O 1
ATOM 920 N N . ALA A 1 160 ? -26.367 30.122 -19.415 1.00 69.82 208 ALA A N 1
ATOM 921 C CA . ALA A 1 160 ? -26.162 29.242 -18.244 1.00 64.56 208 ALA A CA 1
ATOM 922 C C . ALA A 1 160 ? -27.414 29.266 -17.362 1.00 64.96 208 ALA A C 1
ATOM 923 O O . ALA A 1 160 ? -27.983 30.339 -17.107 1.00 59.16 208 ALA A O 1
ATOM 925 N N . PRO A 1 161 ? -27.916 28.081 -16.919 1.00 61.57 209 PRO A N 1
ATOM 926 C CA . PRO A 1 161 ? -27.552 26.781 -17.503 1.00 56.19 209 PRO A CA 1
ATOM 927 C C . PRO A 1 161 ? -27.659 26.736 -19.024 1.00 54.85 209 PRO A C 1
ATOM 928 O O . PRO A 1 161 ? -28.485 27.431 -19.610 1.00 60.95 209 PRO A O 1
ATOM 932 N N . PRO A 1 162 ? -26.824 25.935 -19.722 1.00 52.46 210 PRO A N 1
ATOM 933 C CA . PRO A 1 162 ? -26.819 25.934 -21.189 1.00 51.83 210 PRO A CA 1
ATOM 934 C C . PRO A 1 162 ? -27.882 25.062 -21.890 1.00 54.79 210 PRO A C 1
ATOM 935 O O . PRO A 1 162 ? -27.553 24.424 -22.868 1.00 64.11 210 PRO A O 1
ATOM 939 N N . PHE A 1 163 ? -29.130 25.076 -21.403 1.00 55.33 211 PHE A N 1
ATOM 940 C CA . PHE A 1 163 ? -30.309 24.346 -21.947 1.00 50.01 211 PHE A CA 1
ATOM 941 C C . PHE A 1 163 ? -31.540 25.219 -21.751 1.00 54.28 211 PHE A C 1
ATOM 942 O O . PHE A 1 163 ? -31.764 25.688 -20.603 1.00 54.44 211 PHE A O 1
ATOM 950 N N . VAL A 1 164 ? -32.315 25.409 -22.817 1.00 52.43 212 VAL A N 1
ATOM 951 C CA . VAL A 1 164 ? -33.437 26.380 -22.810 1.00 52.95 212 VAL A CA 1
ATOM 952 C C . VAL A 1 164 ? -34.736 25.659 -23.138 1.00 55.84 212 VAL A C 1
ATOM 953 O O . VAL A 1 164 ? -34.699 24.618 -23.849 1.00 52.03 212 VAL A O 1
ATOM 957 N N . ALA A 1 165 ? -35.821 26.254 -22.640 1.00 55.49 213 ALA A N 1
ATOM 958 C CA . ALA A 1 165 ? -37.213 25.766 -22.702 1.00 59.70 213 ALA A CA 1
ATOM 959 C C . ALA A 1 165 ? -37.726 25.745 -24.153 1.00 61.53 213 ALA A C 1
ATOM 960 O O . ALA A 1 165 ? -37.924 26.841 -24.730 1.00 64.48 213 ALA A O 1
ATOM 962 N N . ARG A 1 166 ? -38.026 24.544 -24.669 1.00 57.80 214 ARG A N 1
ATOM 963 C CA . ARG A 1 166 ? -38.401 24.274 -26.080 1.00 55.62 214 ARG A CA 1
ATOM 964 C C . ARG A 1 166 ? -39.818 24.772 -26.414 1.00 55.43 214 ARG A C 1
ATOM 965 O O . ARG A 1 166 ? -40.227 24.552 -27.567 1.00 69.64 214 ARG A O 1
ATOM 973 N N . GLU A 1 167 ? -40.552 25.412 -25.500 1.00 54.34 215 GLU A N 1
ATOM 974 C CA . GLU A 1 167 ? -41.983 25.821 -25.713 1.00 63.26 215 GLU A CA 1
ATOM 975 C C . GLU A 1 167 ? -42.891 24.579 -25.692 1.00 64.53 215 GLU A C 1
ATOM 976 O O . GLU A 1 167 ? -44.075 24.748 -25.317 1.00 76.41 215 GLU A O 1
ATOM 982 N N . THR A 1 168 ? -42.395 23.385 -26.048 1.00 55.19 216 THR A N 1
ATOM 983 C CA . THR A 1 168 ? -42.999 22.118 -25.573 1.00 54.69 216 THR A CA 1
ATOM 984 C C . THR A 1 168 ? -43.070 22.195 -24.042 1.00 58.23 216 THR A C 1
ATOM 985 O O . THR A 1 168 ? -44.129 21.838 -23.485 1.00 64.24 216 THR A O 1
ATOM 989 N N . LEU A 1 169 ? -42.004 22.695 -23.395 1.00 56.40 217 LEU A N 1
ATOM 990 C CA . LEU A 1 169 ? -41.865 22.761 -21.911 1.00 51.77 217 LEU A CA 1
ATOM 991 C C . LEU A 1 169 ? -42.755 23.864 -21.335 1.00 51.21 217 LEU A C 1
ATOM 992 O O . LEU A 1 169 ? -43.256 23.656 -20.198 1.00 46.92 217 LEU A O 1
ATOM 997 N N . ARG A 1 170 ? -42.883 24.995 -22.049 1.00 55.16 218 ARG A N 1
ATOM 998 C CA A ARG A 1 170 ? -43.649 26.160 -21.524 0.50 56.07 218 ARG A CA 1
ATOM 999 C CA B ARG A 1 170 ? -43.667 26.205 -21.650 0.50 56.71 218 ARG A CA 1
ATOM 1000 C C . ARG A 1 170 ? -45.126 25.775 -21.453 1.00 55.11 218 ARG A C 1
ATOM 1001 O O . ARG A 1 170 ? -45.742 26.143 -20.432 1.00 48.75 218 ARG A O 1
ATOM 1016 N N . ALA A 1 171 ? -45.619 25.029 -22.450 1.00 57.33 219 ALA A N 1
ATOM 1017 C CA . ALA A 1 171 ? -46.974 24.430 -22.538 1.00 56.65 219 ALA A CA 1
ATOM 1018 C C . ALA A 1 171 ? -47.187 23.465 -21.355 1.00 54.60 219 ALA A C 1
ATOM 1019 O O . ALA A 1 171 ? -48.246 23.565 -20.673 1.00 47.88 219 ALA A O 1
ATOM 1021 N N . TRP A 1 172 ? -46.201 22.586 -21.123 1.00 52.85 220 TRP A N 1
ATOM 1022 C CA . TRP A 1 172 ? -46.149 21.596 -20.014 1.00 54.13 220 TRP A CA 1
ATOM 1023 C C . TRP A 1 172 ? -46.218 22.316 -18.664 1.00 48.92 220 TRP A C 1
ATOM 1024 O O . TRP A 1 172 ? -47.065 21.963 -17.848 1.00 45.74 220 TRP A O 1
ATOM 1035 N N . GLN A 1 173 ? -45.348 23.291 -18.445 1.00 46.39 221 GLN A N 1
ATOM 1036 C CA . GLN A 1 173 ? -45.365 24.101 -17.211 1.00 47.38 221 GLN A CA 1
ATOM 1037 C C . GLN A 1 173 ? -46.757 24.721 -17.046 1.00 45.86 221 GLN A C 1
ATOM 1038 O O . GLN A 1 173 ? -47.293 24.676 -15.928 1.00 45.61 221 GLN A O 1
ATOM 1044 N N . GLU A 1 174 ? -47.325 25.272 -18.116 1.00 51.90 222 GLU A N 1
ATOM 1045 C CA . GLU A 1 174 ? -48.627 26.004 -18.092 1.00 58.33 222 GLU A CA 1
ATOM 1046 C C . GLU A 1 174 ? -49.768 25.020 -17.775 1.00 58.27 222 GLU A C 1
ATOM 1047 O O . GLU A 1 174 ? -50.668 25.394 -16.997 1.00 52.40 222 GLU A O 1
ATOM 1053 N N . LYS A 1 175 ? -49.711 23.806 -18.341 1.00 57.04 223 LYS A N 1
ATOM 1054 C CA . LYS A 1 175 ? -50.663 22.685 -18.095 1.00 63.04 223 LYS A CA 1
ATOM 1055 C C . LYS A 1 175 ? -50.579 22.191 -16.639 1.00 66.52 223 LYS A C 1
ATOM 1056 O O . LYS A 1 175 ? -51.648 22.107 -15.998 1.00 75.00 223 LYS A O 1
ATOM 1062 N N . ASN A 1 176 ? -49.374 21.856 -16.148 1.00 64.05 224 ASN A N 1
ATOM 1063 C CA . ASN A 1 176 ? -49.116 21.240 -14.812 1.00 58.74 224 ASN A CA 1
ATOM 1064 C C . ASN A 1 176 ? -49.275 22.278 -13.689 1.00 63.35 224 ASN A C 1
ATOM 1065 O O . ASN A 1 176 ? -49.786 21.909 -12.613 1.00 59.86 224 ASN A O 1
ATOM 1070 N N . HIS A 1 177 ? -48.841 23.524 -13.909 1.00 68.04 225 HIS A N 1
ATOM 1071 C CA . HIS A 1 177 ? -48.643 24.518 -12.821 1.00 72.44 225 HIS A CA 1
ATOM 1072 C C . HIS A 1 177 ? -49.925 24.682 -12.016 1.00 67.03 225 HIS A C 1
ATOM 1073 O O . HIS A 1 177 ? -49.876 24.715 -10.788 1.00 70.15 225 HIS A O 1
ATOM 1080 N N . PRO A 1 178 ? -51.098 24.822 -12.669 1.00 59.31 226 PRO A N 1
ATOM 1081 C CA . PRO A 1 178 ? -52.372 24.854 -11.948 1.00 59.42 226 PRO A CA 1
ATOM 1082 C C . PRO A 1 178 ? -52.570 23.667 -10.982 1.00 55.43 226 PRO A C 1
ATOM 1083 O O . PRO A 1 178 ? -52.712 23.916 -9.807 1.00 51.12 226 PRO A O 1
ATOM 1087 N N . TRP A 1 179 ? -52.561 22.424 -11.479 1.00 54.13 227 TRP A N 1
ATOM 1088 C CA . TRP A 1 179 ? -52.821 21.199 -10.670 1.00 54.64 227 TRP A CA 1
ATOM 1089 C C . TRP A 1 179 ? -51.908 21.162 -9.442 1.00 45.13 227 TRP A C 1
ATOM 1090 O O . TRP A 1 179 ? -52.351 20.659 -8.410 1.00 45.38 227 TRP A O 1
ATOM 1101 N N . LEU A 1 180 ? -50.679 21.657 -9.557 1.00 39.30 228 LEU A N 1
ATOM 1102 C CA . LEU A 1 180 ? -49.673 21.612 -8.465 1.00 38.63 228 LEU A CA 1
ATOM 1103 C C . LEU A 1 180 ? -50.100 22.553 -7.332 1.00 38.66 228 LEU A C 1
ATOM 1104 O O . LEU A 1 180 ? -49.522 22.445 -6.237 1.00 36.31 228 LEU A O 1
ATOM 1109 N N . GLU A 1 181 ? -51.070 23.438 -7.578 1.00 43.93 229 GLU A N 1
ATOM 1110 C CA . GLU A 1 181 ? -51.597 24.358 -6.536 1.00 52.26 229 GLU A CA 1
ATOM 1111 C C . GLU A 1 181 ? -52.377 23.498 -5.558 1.00 46.49 229 GLU A C 1
ATOM 1112 O O . GLU A 1 181 ? -52.600 23.969 -4.446 1.00 48.42 229 GLU A O 1
ATOM 1118 N N . LEU A 1 182 ? -52.751 22.288 -5.976 1.00 44.00 230 LEU A N 1
ATOM 1119 C CA . LEU A 1 182 ? -53.433 21.280 -5.113 1.00 45.88 230 LEU A CA 1
ATOM 1120 C C . LEU A 1 182 ? -52.429 20.467 -4.265 1.00 43.35 230 LEU A C 1
ATOM 1121 O O . LEU A 1 182 ? -52.892 19.706 -3.407 1.00 45.07 230 LEU A O 1
ATOM 1126 N N . SER A 1 183 ? -51.117 20.626 -4.461 1.00 38.66 231 SER A N 1
ATOM 1127 C CA . SER A 1 183 ? -50.065 19.848 -3.763 1.00 37.37 231 SER A CA 1
ATOM 1128 C C . SER A 1 183 ? -49.444 20.693 -2.639 1.00 37.84 231 SER A C 1
ATOM 1129 O O . SER A 1 183 ? -48.487 21.466 -2.917 1.00 40.87 231 SER A O 1
ATO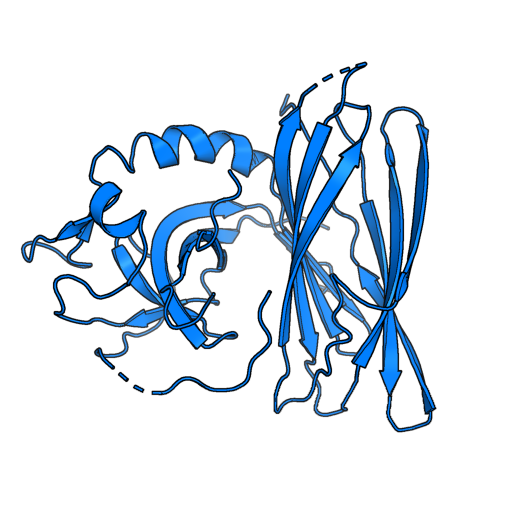M 1132 N N . ASP A 1 184 ? -49.938 20.546 -1.410 1.00 33.86 232 ASP A N 1
ATOM 1133 C CA . ASP A 1 184 ? -49.200 20.991 -0.202 1.00 34.04 232 ASP A CA 1
ATOM 1134 C C . ASP A 1 184 ? -48.102 19.968 0.132 1.00 33.00 232 ASP A C 1
ATOM 1135 O O . ASP A 1 184 ? -48.109 18.868 -0.427 1.00 36.27 232 ASP A O 1
ATOM 1140 N N . VAL A 1 185 ? -47.192 20.333 1.034 1.00 30.10 233 VAL A N 1
ATOM 1141 C CA . VAL A 1 185 ? -46.063 19.503 1.526 1.00 26.57 233 VAL A CA 1
ATOM 1142 C C . VAL A 1 185 ? -46.198 19.411 3.052 1.00 27.79 233 VAL A C 1
ATOM 1143 O O . VAL A 1 185 ? -46.258 20.468 3.742 1.00 25.58 233 VAL A O 1
ATOM 1147 N N . HIS A 1 186 ? -46.245 18.176 3.550 1.00 28.92 234 HIS A N 1
ATOM 1148 C CA . HIS A 1 186 ? -46.424 17.834 4.978 1.00 28.89 234 HIS A CA 1
ATOM 1149 C C . HIS A 1 186 ? -45.192 17.072 5.447 1.00 28.96 234 HIS A C 1
ATOM 1150 O O . HIS A 1 186 ? -44.676 16.229 4.691 1.00 26.19 234 HIS A O 1
ATOM 1157 N N . ARG A 1 187 ? -44.720 17.411 6.643 1.00 30.45 235 ARG A N 1
ATOM 1158 C CA . ARG A 1 187 ? -43.564 16.726 7.242 1.00 31.62 235 ARG A CA 1
ATOM 1159 C C . ARG A 1 187 ? -43.703 16.744 8.758 1.00 31.50 235 ARG A C 1
ATOM 1160 O O . ARG A 1 187 ? -44.037 17.805 9.278 1.00 32.07 235 ARG A O 1
ATOM 1168 N N . GLU A 1 188 ? -43.440 15.603 9.407 1.00 29.64 236 GLU A N 1
ATOM 1169 C CA . GLU A 1 188 ? -43.438 15.427 10.883 1.00 27.80 236 GLU A CA 1
ATOM 1170 C C . GLU A 1 188 ? -42.396 14.373 11.234 1.00 25.78 236 GLU A C 1
ATOM 1171 O O . GLU A 1 188 ? -42.165 13.484 10.404 1.00 24.34 236 GLU A O 1
ATOM 1177 N N . THR A 1 189 ? -41.819 14.469 12.428 1.00 26.83 237 THR A N 1
ATOM 1178 C CA . THR A 1 189 ? -40.745 13.566 12.926 1.00 28.37 237 THR A CA 1
ATOM 1179 C C . THR A 1 189 ? -41.253 12.886 14.195 1.00 29.59 237 THR A C 1
ATOM 1180 O O . THR A 1 189 ? -41.852 13.591 15.026 1.00 34.06 237 THR A O 1
ATOM 1184 N N . THR A 1 190 ? -41.084 11.566 14.290 1.00 31.49 238 THR A N 1
ATOM 1185 C CA . THR A 1 190 ? -41.310 10.774 15.527 1.00 36.07 238 THR A CA 1
ATOM 1186 C C . THR A 1 190 ? -40.086 9.884 15.675 1.00 37.58 238 THR A C 1
ATOM 1187 O O . THR A 1 190 ? -39.726 9.237 14.653 1.00 38.61 238 THR A O 1
ATOM 1191 N N . GLU A 1 191 ? -39.434 9.955 16.838 1.00 38.33 239 GLU A N 1
ATOM 1192 C CA . GLU A 1 191 ? -38.330 9.055 17.259 1.00 41.17 239 GLU A CA 1
ATOM 1193 C C . GLU A 1 191 ? -37.235 9.019 16.191 1.00 40.37 239 GLU A C 1
ATOM 1194 O O . GLU A 1 191 ? -36.744 7.920 15.878 1.00 44.02 239 GLU A O 1
ATOM 1200 N N . ASN A 1 192 ? -36.875 10.191 15.674 1.00 41.92 240 ASN A N 1
ATOM 1201 C CA . ASN A 1 192 ? -35.765 10.422 14.709 1.00 46.47 240 ASN A CA 1
ATOM 1202 C C . ASN A 1 192 ? -36.076 9.795 13.347 1.00 42.01 240 ASN A C 1
ATOM 1203 O O . ASN A 1 192 ? -35.106 9.519 12.613 1.00 41.88 240 ASN A O 1
ATOM 1208 N N . ILE A 1 193 ? -37.358 9.595 13.011 1.00 38.28 241 ILE A N 1
ATOM 1209 C CA . ILE A 1 193 ? -37.805 9.209 11.638 1.00 33.66 241 ILE A CA 1
ATOM 1210 C C . ILE A 1 193 ? -38.637 10.358 11.051 1.00 31.34 241 ILE A C 1
ATOM 1211 O O . ILE A 1 193 ? -39.790 10.619 11.534 1.00 26.43 241 ILE A O 1
ATOM 1216 N N . ARG A 1 194 ? -38.055 11.040 10.061 1.00 31.00 242 ARG A N 1
ATOM 1217 C CA . ARG A 1 194 ? -38.686 12.219 9.406 1.00 32.83 242 ARG A CA 1
ATOM 1218 C C . ARG A 1 194 ? -39.483 11.746 8.187 1.00 29.06 242 ARG A C 1
ATOM 1219 O O . ARG A 1 194 ? -38.893 11.048 7.324 1.00 28.64 242 ARG A O 1
ATOM 1227 N N . VAL A 1 195 ? -40.771 12.078 8.164 1.00 26.69 243 VAL A N 1
ATOM 1228 C CA . VAL A 1 195 ? -41.707 11.683 7.079 1.00 30.05 243 VAL A CA 1
ATOM 1229 C C . VAL A 1 195 ? -42.040 12.949 6.309 1.00 29.10 243 VAL A C 1
ATOM 1230 O O . VAL A 1 195 ? -42.405 13.925 6.970 1.00 30.84 243 VAL A O 1
ATOM 1234 N N . THR A 1 196 ? -41.933 12.902 4.981 1.00 27.04 244 THR A N 1
ATOM 1235 C CA . THR A 1 196 ? -42.374 13.963 4.050 1.00 25.82 244 THR A CA 1
ATOM 1236 C C . THR A 1 196 ? -43.455 13.367 3.153 1.00 24.11 244 THR A C 1
ATOM 1237 O O . THR A 1 196 ? -43.214 12.275 2.642 1.00 26.62 244 THR A O 1
ATOM 1241 N N . VAL A 1 197 ? -44.590 14.045 2.989 1.00 22.10 245 VAL A N 1
ATOM 1242 C CA . VAL A 1 197 ? -45.711 13.639 2.092 1.00 20.85 245 VAL A CA 1
ATOM 1243 C C . VAL A 1 197 ? -46.031 14.782 1.133 1.00 21.82 245 VAL A C 1
ATOM 1244 O O . VAL A 1 197 ? -46.218 15.928 1.595 1.00 21.02 245 VAL A O 1
ATOM 1248 N N . ILE A 1 198 ? -46.234 14.462 -0.138 1.00 22.68 246 ILE A N 1
ATOM 1249 C CA . ILE A 1 198 ? -46.891 15.395 -1.089 1.00 22.99 246 ILE A CA 1
ATOM 1250 C C . ILE A 1 198 ? -47.942 14.618 -1.865 1.00 23.77 246 ILE A C 1
ATOM 1251 O O . ILE A 1 198 ? -47.652 13.660 -2.571 1.00 24.39 246 ILE A O 1
ATOM 1256 N N . PRO A 1 199 ? -49.211 15.037 -1.777 1.00 24.97 247 PRO A N 1
ATOM 1257 C CA . PRO A 1 199 ? -50.241 14.513 -2.670 1.00 24.79 247 PRO A CA 1
ATOM 1258 C C . PRO A 1 199 ? -50.245 15.231 -4.027 1.00 26.10 247 PRO A C 1
ATOM 1259 O O . PRO A 1 199 ? -50.032 16.429 -4.044 1.00 23.91 247 PRO A O 1
ATOM 1263 N N . PHE A 1 200 ? -50.493 14.499 -5.112 1.00 29.69 248 PHE A N 1
ATOM 1264 C CA . PHE A 1 200 ? -50.623 15.032 -6.497 1.00 33.28 248 PHE A CA 1
ATOM 1265 C C . PHE A 1 200 ? -51.900 14.508 -7.175 1.00 36.33 248 PHE A C 1
ATOM 1266 O O . PHE A 1 200 ? -52.042 13.294 -7.380 1.00 36.43 248 PHE A O 1
ATOM 1274 N N . TYR A 1 201 ? -52.798 15.403 -7.573 1.00 41.83 249 TYR A N 1
ATOM 1275 C CA . TYR A 1 201 ? -54.116 15.047 -8.155 1.00 47.38 249 TYR A CA 1
ATOM 1276 C C . TYR A 1 201 ? -53.943 14.564 -9.596 1.00 49.17 249 TYR A C 1
ATOM 1277 O O . TYR A 1 201 ? -53.454 15.336 -10.414 1.00 50.91 249 TYR A O 1
ATOM 1286 N N . MET A 1 202 ? -54.378 13.340 -9.903 1.00 55.43 250 MET A N 1
ATOM 1287 C CA . MET A 1 202 ? -54.130 12.700 -11.223 1.00 60.00 250 MET A CA 1
ATOM 1288 C C . MET A 1 202 ? -55.297 12.967 -12.181 1.00 61.12 250 MET A C 1
ATOM 1289 O O . MET A 1 202 ? -55.049 13.058 -13.395 1.00 60.41 250 MET A O 1
ATOM 1294 N N . GLY A 1 203 ? -56.511 13.132 -11.655 1.00 62.38 251 GLY A N 1
ATOM 1295 C CA . GLY A 1 203 ? -57.728 13.364 -12.457 1.00 65.20 251 GLY A CA 1
ATOM 1296 C C . GLY A 1 203 ? -58.884 12.521 -11.955 1.00 65.90 251 GLY A C 1
ATOM 1297 O O . GLY A 1 203 ? -58.832 12.091 -10.780 1.00 58.02 251 GLY A O 1
ATOM 1298 N N . MET A 1 204 ? -59.886 12.269 -12.804 1.00 68.93 252 MET A N 1
ATOM 1299 C CA . MET A 1 204 ? -61.089 11.497 -12.397 1.00 72.02 252 MET A CA 1
ATOM 1300 C C . MET A 1 204 ? -61.641 10.681 -13.571 1.00 70.88 252 MET A C 1
ATOM 1301 O O . MET A 1 204 ? -61.135 10.863 -14.694 1.00 64.58 252 MET A O 1
ATOM 1306 N N . ARG A 1 205 ? -62.614 9.804 -13.277 1.00 75.23 253 ARG A N 1
ATOM 1307 C CA . ARG A 1 205 ? -63.221 8.793 -14.190 1.00 76.02 253 ARG A CA 1
ATOM 1308 C C . ARG A 1 205 ? -64.273 7.972 -13.426 1.00 70.79 253 ARG A C 1
ATOM 1309 O O . ARG A 1 205 ? -65.487 8.209 -13.654 1.00 64.74 253 ARG A O 1
ATOM 1317 N N . SER A 1 210 ? -70.237 5.253 -12.117 1.00 94.08 258 SER A N 1
ATOM 1318 C CA . SER A 1 210 ? -69.968 6.101 -10.919 1.00 94.53 258 SER A CA 1
ATOM 1319 C C . SER A 1 210 ? -68.745 7.002 -11.158 1.00 95.20 258 SER A C 1
ATOM 1320 O O . SER A 1 210 ? -68.081 6.848 -12.223 1.00 92.03 258 SER A O 1
ATOM 1323 N N . HIS A 1 211 ? -68.471 7.902 -10.198 1.00 89.07 259 HIS A N 1
ATOM 1324 C CA . HIS A 1 211 ? -67.447 8.986 -10.260 1.00 85.38 259 HIS A CA 1
ATOM 1325 C C . HIS A 1 211 ? -66.280 8.670 -9.304 1.00 79.90 259 HIS A C 1
ATOM 1326 O O . HIS A 1 211 ? -66.525 8.716 -8.069 1.00 81.10 259 HIS A O 1
ATOM 1333 N N . VAL A 1 212 ? -65.074 8.387 -9.845 1.00 68.46 260 VAL A N 1
ATOM 1334 C CA . VAL A 1 212 ? -63.814 8.068 -9.080 1.00 66.42 260 VAL A CA 1
ATOM 1335 C C . VAL A 1 212 ? -62.736 9.161 -9.293 1.00 61.79 260 VAL A C 1
ATOM 1336 O O . VAL A 1 212 ? -62.566 9.643 -10.439 1.00 56.01 260 VAL A O 1
ATOM 1340 N N . TYR A 1 213 ? -61.998 9.493 -8.220 1.00 58.70 261 TYR A N 1
ATOM 1341 C CA . TYR A 1 213 ? -60.900 10.501 -8.161 1.00 52.38 261 TYR A CA 1
ATOM 1342 C C . TYR A 1 213 ? -59.574 9.828 -7.752 1.00 48.56 261 TYR A C 1
ATOM 1343 O O . TYR A 1 213 ? -59.563 9.041 -6.788 1.00 42.90 261 TYR A O 1
ATOM 1352 N N . TRP A 1 214 ? -58.490 10.108 -8.484 1.00 47.46 262 TRP A N 1
ATOM 1353 C CA . TRP A 1 214 ? -57.152 9.488 -8.302 1.00 49.48 262 TRP A CA 1
ATOM 1354 C C . TRP A 1 214 ? -56.150 10.530 -7.792 1.00 50.89 262 TRP A C 1
ATOM 1355 O O . TRP A 1 214 ? -56.014 11.599 -8.429 1.00 53.34 262 TRP A O 1
ATOM 1366 N N . TRP A 1 215 ? -55.433 10.205 -6.713 1.00 49.02 263 TRP A N 1
ATOM 1367 C CA . TRP A 1 215 ? -54.160 10.865 -6.319 1.00 42.58 263 TRP A CA 1
ATOM 1368 C C . TRP A 1 215 ? -53.010 9.857 -6.324 1.00 41.38 263 TRP A C 1
ATOM 1369 O O . TRP A 1 215 ? -53.274 8.682 -6.022 1.00 40.42 263 TRP A O 1
ATOM 1380 N N . ARG A 1 216 ? -51.808 10.321 -6.690 1.00 41.65 264 ARG A N 1
ATOM 1381 C CA . ARG A 1 216 ? -50.482 9.705 -6.385 1.00 41.17 264 ARG A CA 1
ATOM 1382 C C . ARG A 1 216 ? -49.967 10.431 -5.127 1.00 33.81 264 ARG A C 1
ATOM 1383 O O . ARG A 1 216 ? -50.477 11.527 -4.867 1.00 29.81 264 ARG A O 1
ATOM 1391 N N . TYR A 1 217 ? -49.036 9.857 -4.354 1.00 29.58 265 TYR A N 1
ATOM 1392 C CA . TYR A 1 217 ? -48.347 10.574 -3.248 1.00 27.93 265 TYR A CA 1
ATOM 1393 C C . TYR A 1 217 ? -46.852 10.213 -3.221 1.00 26.41 265 TYR A C 1
ATOM 1394 O O . TYR A 1 217 ? -46.588 9.024 -3.438 1.00 28.30 265 TYR A O 1
ATOM 1403 N N . CYS A 1 218 ? -45.927 11.192 -3.090 1.00 24.92 266 CYS A N 1
ATOM 1404 C CA . CYS A 1 218 ? -44.490 10.981 -2.718 1.00 27.33 266 CYS A CA 1
ATOM 1405 C C . CYS A 1 218 ? -44.531 10.841 -1.202 1.00 25.39 266 CYS A C 1
ATOM 1406 O O . CYS A 1 218 ? -45.233 11.640 -0.598 1.00 29.65 266 CYS A O 1
ATOM 1409 N N . ILE A 1 219 ? -43.912 9.811 -0.639 1.00 21.78 267 ILE A N 1
ATOM 1410 C CA . ILE A 1 219 ? -43.496 9.788 0.785 1.00 21.55 267 ILE A CA 1
ATOM 1411 C C . ILE A 1 219 ? -41.997 9.557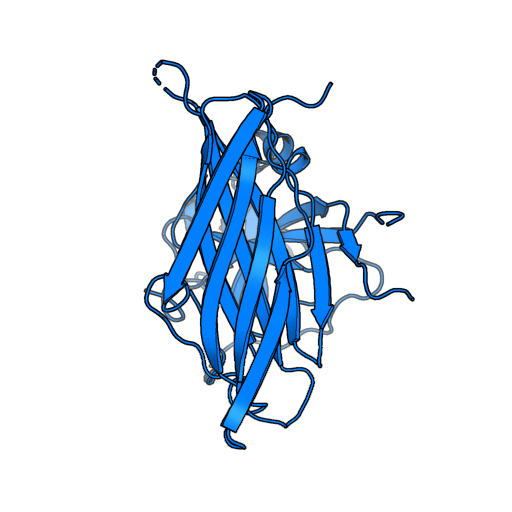 0.797 1.00 21.71 267 ILE A C 1
ATOM 1412 O O . ILE A 1 219 ? -41.530 8.651 0.074 1.00 20.48 267 ILE A O 1
ATOM 1417 N N . ARG A 1 220 ? -41.300 10.357 1.603 1.00 22.83 268 ARG A N 1
ATOM 1418 C CA . ARG A 1 220 ? -39.870 10.190 1.935 1.00 21.83 268 ARG A CA 1
ATOM 1419 C C . ARG A 1 220 ? -39.775 9.813 3.405 1.00 20.82 268 ARG A C 1
ATOM 1420 O O . ARG A 1 220 ? -40.540 10.368 4.182 1.00 20.96 268 ARG A O 1
ATOM 1428 N N . LEU A 1 221 ? -38.867 8.906 3.738 1.00 20.83 269 LEU A N 1
ATOM 1429 C CA . LEU A 1 221 ? -38.569 8.459 5.115 1.00 21.08 269 LEU A CA 1
ATOM 1430 C C . LEU A 1 221 ? -37.083 8.648 5.346 1.00 23.25 269 LEU A C 1
ATOM 1431 O O . LEU A 1 221 ? -36.302 8.204 4.463 1.00 22.46 269 LEU A O 1
ATOM 1436 N N . GLU A 1 222 ? -36.728 9.255 6.482 1.00 24.69 270 GLU A N 1
ATOM 1437 C CA . GLU A 1 222 ? -35.325 9.573 6.843 1.00 24.99 270 GLU A CA 1
ATOM 1438 C C . GLU A 1 222 ? -35.034 9.203 8.294 1.00 26.55 270 GLU A C 1
ATOM 1439 O O . GLU A 1 222 ? -35.713 9.754 9.193 1.00 28.51 270 GLU A O 1
ATOM 1445 N N . ASN A 1 223 ? -34.022 8.365 8.501 1.00 27.67 271 ASN A N 1
ATOM 1446 C CA . ASN A 1 223 ? -33.393 8.132 9.826 1.00 29.94 271 ASN A CA 1
ATOM 1447 C C . ASN A 1 223 ? -32.435 9.291 10.093 1.00 30.11 271 ASN A C 1
ATOM 1448 O O . ASN A 1 223 ? -31.444 9.408 9.385 1.00 29.45 271 ASN A O 1
ATOM 1453 N N . LEU A 1 224 ? -32.750 10.124 11.075 1.00 33.42 272 LEU A N 1
ATOM 1454 C CA . LEU A 1 224 ? -31.882 11.239 11.519 1.00 37.86 272 LEU A CA 1
ATOM 1455 C C . LEU A 1 224 ? -30.822 10.740 12.508 1.00 43.57 272 LEU A C 1
ATOM 1456 O O . LEU A 1 224 ? -29.837 11.462 12.693 1.00 48.75 272 LEU A O 1
ATOM 1461 N N . ASP A 1 225 ? -31.025 9.587 13.150 1.00 50.07 273 ASP A N 1
ATOM 1462 C CA . ASP A 1 225 ? -30.089 9.050 14.177 1.00 55.49 273 ASP A CA 1
ATOM 1463 C C . ASP A 1 225 ? -29.129 8.060 13.512 1.00 52.34 273 ASP A C 1
ATOM 1464 O O . ASP A 1 225 ? -29.136 7.958 12.265 1.00 48.38 273 ASP A O 1
ATOM 1469 N N . SER A 1 226 ? -28.318 7.389 14.331 1.00 55.82 274 SER A N 1
ATOM 1470 C CA . SER A 1 226 ? -27.382 6.302 13.943 1.00 61.37 274 SER A CA 1
ATOM 1471 C C . SER A 1 226 ? -28.049 4.947 14.199 1.00 58.50 274 SER A C 1
ATOM 1472 O O . SER A 1 226 ? -27.683 3.973 13.518 1.00 59.00 274 SER A O 1
ATOM 1475 N N . ASP A 1 227 ? -28.996 4.906 15.142 1.00 55.94 275 ASP A N 1
ATOM 1476 C CA . ASP A 1 227 ? -29.812 3.708 15.475 1.00 54.92 275 ASP A CA 1
ATOM 1477 C C . ASP A 1 227 ? -30.433 3.153 14.192 1.00 50.19 275 ASP A C 1
ATOM 1478 O O . ASP A 1 227 ? -31.164 3.921 13.546 1.00 51.71 275 ASP A O 1
ATOM 1483 N N . VAL A 1 228 ? -30.156 1.883 13.857 1.00 44.11 276 VAL A N 1
ATOM 1484 C CA . VAL A 1 228 ? -30.765 1.128 12.714 1.00 40.99 276 VAL A CA 1
ATOM 1485 C C . VAL A 1 228 ? -32.246 0.809 12.979 1.00 39.07 276 VAL A C 1
ATOM 1486 O O . VAL A 1 228 ? -32.584 0.391 14.108 1.00 40.36 276 VAL A O 1
ATOM 1490 N N . VAL A 1 229 ? -33.090 0.964 11.955 1.00 35.80 277 VAL A N 1
ATOM 1491 C CA . VAL A 1 229 ? -34.535 0.594 11.989 1.00 33.98 277 VAL A CA 1
ATOM 1492 C C . VAL A 1 229 ? -34.940 0.022 10.633 1.00 32.17 277 VAL A C 1
ATOM 1493 O O . VAL A 1 229 ? -34.168 0.185 9.650 1.00 31.29 277 VAL A O 1
ATOM 1497 N N . GLN A 1 230 ? -36.142 -0.552 10.589 1.00 27.48 278 GLN A N 1
ATOM 1498 C CA . GLN A 1 230 ? -36.733 -1.113 9.358 1.00 25.95 278 GLN A CA 1
ATOM 1499 C C . GLN A 1 230 ? -38.239 -0.874 9.396 1.00 25.47 278 GLN A C 1
ATOM 1500 O O . GLN A 1 230 ? -38.857 -1.103 10.457 1.00 23.56 278 GLN A O 1
ATOM 1506 N N . LEU A 1 231 ? -38.784 -0.383 8.283 1.00 24.53 279 LEU A N 1
ATOM 1507 C CA . LEU A 1 231 ? -40.244 -0.258 8.096 1.00 23.58 279 LEU A CA 1
ATOM 1508 C C . LEU A 1 231 ? -40.804 -1.670 7.935 1.00 24.82 279 LEU A C 1
ATOM 1509 O O . LEU A 1 231 ? -40.208 -2.471 7.173 1.00 24.46 279 LEU A O 1
ATOM 1514 N N . ARG A 1 232 ? -41.896 -1.967 8.625 1.00 26.37 280 ARG A N 1
ATOM 1515 C CA . ARG A 1 232 ? -42.446 -3.342 8.675 1.00 31.30 280 ARG A CA 1
ATOM 1516 C C . ARG A 1 232 ? -43.883 -3.330 8.173 1.00 32.11 280 ARG A C 1
ATOM 1517 O O . ARG A 1 232 ? -44.193 -4.159 7.297 1.00 29.50 280 ARG A O 1
ATOM 1525 N N . GLU A 1 233 ? -44.711 -2.436 8.727 1.00 34.51 281 GLU A N 1
ATOM 1526 C CA . GLU A 1 233 ? -46.150 -2.320 8.389 1.00 34.19 281 GLU A CA 1
ATOM 1527 C C . GLU A 1 233 ? -46.499 -0.854 8.132 1.00 30.36 281 GLU A C 1
ATOM 1528 O O . GLU A 1 233 ? -45.825 0.003 8.684 1.00 28.57 281 GLU A O 1
ATOM 1534 N N . ARG A 1 234 ? -47.478 -0.630 7.253 1.00 30.00 282 ARG A N 1
ATOM 1535 C CA . ARG A 1 234 ? -48.214 0.637 7.012 1.00 30.53 282 ARG A CA 1
ATOM 1536 C C . ARG A 1 234 ? -49.624 0.482 7.584 1.00 31.41 282 ARG A C 1
ATOM 1537 O O . ARG A 1 234 ? -50.163 -0.638 7.554 1.00 33.74 282 ARG A O 1
ATOM 1545 N N . HIS A 1 235 ? -50.207 1.557 8.103 1.00 31.26 283 HIS A N 1
ATOM 1546 C CA . HIS A 1 235 ? -51.600 1.549 8.618 1.00 30.86 283 HIS A CA 1
ATOM 1547 C C . HIS A 1 235 ? -52.275 2.869 8.208 1.00 30.90 283 HIS A C 1
ATOM 1548 O O . HIS A 1 235 ? -52.276 3.844 8.973 1.00 31.86 283 HIS A O 1
ATOM 1555 N N . TRP A 1 236 ? -52.802 2.894 6.992 1.00 30.81 284 TRP A N 1
ATOM 1556 C CA . TRP A 1 236 ? -53.463 4.079 6.407 1.00 33.08 284 TRP A CA 1
ATOM 1557 C C . TRP A 1 236 ? -54.863 4.202 6.998 1.00 33.88 284 TRP A C 1
ATOM 1558 O O . TRP A 1 236 ? -55.481 3.146 7.215 1.00 38.85 284 TRP A O 1
ATOM 1569 N N . ARG A 1 237 ? -55.310 5.427 7.285 1.00 33.53 285 ARG A N 1
ATOM 1570 C CA . ARG A 1 237 ? -56.754 5.777 7.408 1.00 33.69 285 ARG A CA 1
ATOM 1571 C C . ARG A 1 237 ? -57.056 6.812 6.331 1.00 30.60 285 ARG A C 1
ATOM 1572 O O . ARG A 1 237 ? -56.346 7.804 6.282 1.00 29.29 285 ARG A O 1
ATOM 1580 N N . ILE A 1 238 ? -58.062 6.563 5.501 1.00 31.34 286 ILE A N 1
ATOM 1581 C CA . ILE A 1 238 ? -58.475 7.467 4.386 1.00 34.48 286 ILE A CA 1
ATOM 1582 C C . ILE A 1 238 ? -59.932 7.874 4.628 1.00 36.16 286 ILE A C 1
ATOM 1583 O O . ILE A 1 238 ? -60.779 6.979 4.643 1.00 38.92 286 ILE A O 1
ATOM 1588 N N . PHE A 1 239 ? -60.211 9.161 4.851 1.00 38.99 287 PHE A N 1
ATOM 1589 C CA . PHE A 1 239 ? -61.561 9.636 5.241 1.00 43.65 287 PHE A CA 1
ATOM 1590 C C . PHE A 1 239 ? -62.108 10.539 4.148 1.00 42.92 287 PHE A C 1
ATOM 1591 O O . PHE A 1 239 ? -61.672 11.684 4.082 1.00 45.55 287 PHE A O 1
ATOM 1599 N N . SER A 1 240 ? -63.064 10.033 3.367 1.00 47.30 288 SER A N 1
ATOM 1600 C CA . SER A 1 240 ? -63.676 10.720 2.197 1.00 48.97 288 SER A CA 1
ATOM 1601 C C . SER A 1 240 ? -64.628 11.830 2.671 1.00 51.60 288 SER A C 1
ATOM 1602 O O . SER A 1 240 ? -64.956 11.893 3.888 1.00 53.39 288 SER A O 1
ATOM 1605 N N . LEU A 1 241 ? -65.017 12.705 1.744 1.00 53.62 289 LEU A N 1
ATOM 1606 C CA . LEU A 1 241 ? -66.008 13.785 1.979 1.00 53.85 289 LEU A CA 1
ATOM 1607 C C . LEU A 1 241 ? -67.393 13.145 2.125 1.00 54.48 289 LEU A C 1
ATOM 1608 O O . LEU A 1 241 ? -68.177 13.701 2.911 1.00 52.33 289 LEU A O 1
ATOM 1613 N N . SER A 1 242 ? -67.637 12.001 1.449 1.00 54.09 290 SER A N 1
ATOM 1614 C CA . SER A 1 242 ? -68.849 11.137 1.586 1.00 50.76 290 SER A CA 1
ATOM 1615 C C . SER A 1 242 ? -69.075 10.750 3.047 1.00 45.34 290 SER A C 1
ATOM 1616 O O . SER A 1 242 ? -70.197 10.422 3.361 1.00 53.01 290 SER A O 1
ATOM 1619 N N . GLY A 1 243 ? -68.035 10.697 3.873 1.00 44.69 291 GLY A N 1
ATOM 1620 C CA . GLY A 1 243 ? -68.118 10.211 5.264 1.00 43.53 291 GLY A CA 1
ATOM 1621 C C . GLY A 1 243 ? -67.744 8.742 5.361 1.00 41.35 291 GLY A C 1
ATOM 1622 O O . GLY A 1 243 ? -67.724 8.209 6.488 1.00 42.97 291 GLY A O 1
ATOM 1623 N N . THR A 1 244 ? -67.466 8.097 4.228 1.00 38.67 292 THR A N 1
ATOM 1624 C CA . THR A 1 244 ? -66.801 6.773 4.203 1.00 40.54 292 THR A CA 1
ATOM 1625 C C . THR A 1 244 ? -65.451 6.923 4.930 1.00 39.64 292 THR A C 1
ATOM 1626 O O . THR A 1 244 ? -64.795 7.963 4.723 1.00 42.19 292 THR A O 1
ATOM 1630 N N . LEU A 1 245 ? -65.052 5.944 5.751 1.00 34.62 293 LEU A N 1
ATOM 1631 C CA . LEU A 1 245 ? -63.689 5.885 6.339 1.00 32.32 293 LEU A CA 1
ATOM 1632 C C . LEU A 1 245 ? -63.019 4.542 6.026 1.00 31.86 293 LEU A C 1
ATOM 1633 O O . LEU A 1 245 ? -63.159 3.577 6.817 1.00 34.76 293 LEU A O 1
ATOM 1638 N N . GLU A 1 246 ? -62.262 4.495 4.932 1.00 31.26 294 GLU A N 1
ATOM 1639 C CA . GLU A 1 246 ? -61.478 3.300 4.531 1.00 30.18 294 GLU A CA 1
ATOM 1640 C C . GLU A 1 246 ? -60.272 3.195 5.480 1.00 26.94 294 GLU A C 1
ATOM 1641 O O . GLU A 1 246 ? -59.933 4.161 6.145 1.00 24.22 294 GLU A O 1
ATOM 1647 N N . THR A 1 247 ? -59.702 2.007 5.593 1.00 27.51 295 THR A N 1
ATOM 1648 C CA . THR A 1 247 ? -58.507 1.698 6.416 1.00 26.60 295 THR A CA 1
ATOM 1649 C C . THR A 1 247 ? -57.716 0.602 5.714 1.00 27.73 295 THR A C 1
ATOM 1650 O O . THR A 1 247 ? -58.350 -0.201 4.997 1.00 27.45 295 THR A O 1
ATOM 1654 N N . VAL A 1 248 ? -56.397 0.579 5.910 1.00 28.14 296 VAL A N 1
ATOM 1655 C CA . VAL A 1 248 ? -55.486 -0.399 5.245 1.00 29.53 296 VAL A CA 1
ATOM 1656 C C . VAL A 1 248 ? -54.293 -0.630 6.155 1.00 32.21 296 VAL A C 1
ATOM 1657 O O . VAL A 1 248 ? -53.629 0.355 6.487 1.00 36.55 296 VAL A O 1
ATOM 1661 N N . ARG A 1 249 ? -54.030 -1.885 6.489 1.00 34.20 297 ARG A N 1
ATOM 1662 C CA . ARG A 1 249 ? -52.929 -2.292 7.384 1.00 36.46 297 ARG A CA 1
ATOM 1663 C C . ARG A 1 249 ? -52.282 -3.467 6.683 1.00 34.24 297 ARG A C 1
ATOM 1664 O O . ARG A 1 249 ? -53.027 -4.387 6.356 1.00 36.70 297 ARG A O 1
ATOM 1672 N N . GLY A 1 250 ? -50.987 -3.390 6.392 1.00 32.90 298 GLY A N 1
ATOM 1673 C CA . GLY A 1 250 ? -50.302 -4.396 5.567 1.00 32.46 298 GLY A CA 1
ATOM 1674 C C . GLY A 1 250 ? -48.802 -4.376 5.763 1.00 32.34 298 GLY A C 1
ATOM 1675 O O . GLY A 1 250 ? -48.294 -3.443 6.353 1.00 30.03 298 GLY A O 1
ATOM 1676 N N . ARG A 1 251 ? -48.126 -5.410 5.279 1.00 36.83 299 ARG A N 1
ATOM 1677 C CA . ARG A 1 251 ? -46.655 -5.490 5.263 1.00 40.65 299 ARG A CA 1
ATOM 1678 C C . ARG A 1 251 ? -46.112 -4.470 4.270 1.00 34.15 299 ARG A C 1
ATOM 1679 O O . ARG A 1 251 ? -46.525 -4.511 3.108 1.00 31.39 299 ARG A O 1
ATOM 1687 N N . GLY A 1 252 ? -45.205 -3.618 4.735 1.00 28.59 300 GLY A N 1
ATOM 1688 C CA . GLY A 1 252 ? -44.274 -2.880 3.883 1.00 27.15 300 GLY A CA 1
ATOM 1689 C C . GLY A 1 252 ? -44.912 -1.690 3.188 1.00 27.57 300 GLY A C 1
ATOM 1690 O O . GLY A 1 252 ? -46.081 -1.325 3.503 1.00 25.08 300 GLY A O 1
ATOM 1691 N N . VAL A 1 253 ? -44.119 -1.072 2.310 1.00 26.48 301 VAL A N 1
ATOM 1692 C CA . VAL A 1 253 ? -44.549 -0.001 1.373 1.00 26.58 301 VAL A CA 1
ATOM 1693 C C . VAL A 1 253 ? -44.109 -0.459 -0.018 1.00 24.89 301 VAL A C 1
ATOM 1694 O O . VAL A 1 253 ? -42.902 -0.760 -0.227 1.00 22.76 301 VAL A O 1
ATOM 1698 N N . VAL A 1 254 ? -45.085 -0.571 -0.915 1.00 25.60 302 VAL A N 1
ATOM 1699 C CA . VAL A 1 254 ? -44.907 -1.015 -2.334 1.00 25.01 302 VAL A CA 1
ATOM 1700 C C . VAL A 1 254 ? -43.896 -2.175 -2.427 1.00 25.58 302 VAL A C 1
ATOM 1701 O O . VAL A 1 254 ? -43.000 -2.131 -3.285 1.00 25.85 302 VAL A O 1
ATOM 1705 N N . GLY A 1 255 ? -44.068 -3.189 -1.578 1.00 27.09 303 GLY A N 1
ATOM 1706 C CA . GLY A 1 255 ? -43.337 -4.465 -1.648 1.00 30.03 303 GLY A CA 1
ATOM 1707 C C . GLY A 1 255 ? -42.131 -4.462 -0.746 1.00 31.48 303 GLY A C 1
ATOM 1708 O O . GLY A 1 255 ? -41.684 -5.553 -0.394 1.00 37.67 303 GLY A O 1
ATOM 1709 N N . ARG A 1 256 ? -41.649 -3.274 -0.389 1.00 33.03 304 ARG A N 1
ATOM 1710 C CA . ARG A 1 256 ? -40.365 -3.060 0.318 1.00 35.09 304 ARG A CA 1
ATOM 1711 C C . ARG A 1 256 ? -40.591 -3.071 1.825 1.00 30.28 304 ARG A C 1
ATOM 1712 O O . ARG A 1 256 ? -41.674 -2.647 2.232 1.00 27.88 304 ARG A O 1
ATOM 1720 N N . GLU A 1 257 ? -39.572 -3.475 2.590 1.00 28.78 305 GLU A N 1
ATOM 1721 C CA . GLU A 1 257 ? -39.463 -3.234 4.051 1.00 29.05 305 GLU A CA 1
ATOM 1722 C C . GLU A 1 257 ? -38.143 -2.506 4.286 1.00 25.93 305 GLU A C 1
ATOM 1723 O O . GLU A 1 257 ? -37.201 -3.123 4.771 1.00 25.97 305 GLU A O 1
ATOM 1729 N N . PRO A 1 258 ? -38.001 -1.202 3.924 1.00 24.03 306 PRO A N 1
ATOM 1730 C CA . PRO A 1 258 ? -36.701 -0.520 3.947 1.00 23.38 306 PRO A CA 1
ATOM 1731 C C . PRO A 1 258 ? -36.019 -0.454 5.324 1.00 24.12 306 PRO A C 1
ATOM 1732 O O . PRO A 1 258 ? -36.658 -0.192 6.349 1.00 21.38 306 PRO A O 1
ATOM 1736 N N . VAL A 1 259 ? -34.719 -0.727 5.294 1.00 26.73 307 VAL A N 1
ATOM 1737 C CA . VAL A 1 259 ? -33.789 -0.577 6.445 1.00 29.37 307 VAL A CA 1
ATOM 1738 C C . VAL A 1 259 ? -33.150 0.810 6.357 1.00 30.25 307 VAL A C 1
ATOM 1739 O O . VAL A 1 259 ? -32.610 1.149 5.291 1.00 32.98 307 VAL A O 1
ATOM 1743 N N . LEU A 1 260 ? -33.277 1.593 7.426 1.00 31.43 308 LEU A N 1
ATOM 1744 C CA . LEU A 1 260 ? -32.767 2.980 7.522 1.00 32.00 308 LEU A CA 1
ATOM 1745 C C . LEU A 1 260 ? -31.659 2.991 8.574 1.00 35.58 308 LEU A C 1
ATOM 1746 O O . LEU A 1 260 ? -31.950 2.883 9.789 1.00 35.29 308 LEU A O 1
ATOM 1751 N N . SER A 1 261 ? -30.433 3.020 8.065 1.00 38.35 309 SER A N 1
ATOM 1752 C CA . SER A 1 261 ? -29.164 3.255 8.784 1.00 38.67 309 SER A CA 1
ATOM 1753 C C . SER A 1 261 ? -28.531 4.518 8.209 1.00 40.78 309 SER A C 1
ATOM 1754 O O . SER A 1 261 ? -28.798 4.806 7.051 1.00 39.70 309 SER A O 1
ATOM 1757 N N . LYS A 1 262 ? -27.673 5.196 8.960 1.00 47.89 310 LYS A N 1
ATOM 1758 C CA . LYS A 1 262 ? -26.769 6.249 8.420 1.00 55.05 310 LYS A CA 1
ATOM 1759 C C . LYS A 1 262 ? -25.934 5.690 7.250 1.00 46.22 310 LYS A C 1
ATOM 1760 O O . LYS A 1 262 ? -25.344 6.484 6.515 1.00 38.36 310 LYS A O 1
ATOM 1766 N N . GLU A 1 263 ? -25.926 4.385 7.018 1.00 44.61 311 GLU A N 1
ATOM 1767 C CA . GLU A 1 263 ? -25.341 3.843 5.766 1.00 54.08 311 GLU A CA 1
ATOM 1768 C C . GLU A 1 263 ? -26.382 3.863 4.623 1.00 49.08 311 GLU A C 1
ATOM 1769 O O . GLU A 1 263 ? -25.977 3.928 3.445 1.00 47.88 311 GLU A O 1
ATOM 1775 N N . GLN A 1 264 ? -27.676 3.800 4.926 1.00 41.61 312 GLN A N 1
ATOM 1776 C CA . GLN A 1 264 ? -28.744 3.982 3.914 1.00 38.89 312 GLN A CA 1
ATOM 1777 C C . GLN A 1 264 ? -29.909 4.699 4.587 1.00 34.59 312 GLN A C 1
ATOM 1778 O O . GLN A 1 264 ? -31.022 4.189 4.691 1.00 37.26 312 GLN A O 1
ATOM 1784 N N . PRO A 1 265 ? -29.680 5.946 5.030 1.00 29.67 313 PRO A N 1
ATOM 1785 C CA . PRO A 1 265 ? -30.607 6.630 5.932 1.00 27.91 313 PRO A CA 1
ATOM 1786 C C . PRO A 1 265 ? -31.991 6.983 5.372 1.00 25.48 313 PRO A C 1
ATOM 1787 O O . PRO A 1 265 ? -32.836 7.383 6.163 1.00 23.97 313 PRO A O 1
ATOM 1791 N N . ALA A 1 266 ? -32.205 6.857 4.061 1.00 24.30 314 ALA A N 1
ATOM 1792 C CA . ALA A 1 266 ? -33.394 7.458 3.415 1.00 25.12 314 ALA A CA 1
ATOM 1793 C C . ALA A 1 266 ? -34.045 6.529 2.385 1.00 23.96 314 ALA A C 1
ATOM 1794 O O . ALA A 1 266 ? -33.362 5.801 1.666 1.00 22.91 314 ALA A O 1
ATOM 1796 N N . PHE A 1 267 ? -35.363 6.622 2.307 1.00 25.04 315 PHE A N 1
ATOM 1797 C CA . PHE A 1 267 ? -36.229 5.894 1.349 1.00 25.45 315 PHE A CA 1
ATOM 1798 C C . PHE A 1 267 ? -37.299 6.878 0.870 1.00 25.66 315 PHE A C 1
ATOM 1799 O O . PHE A 1 267 ? -37.770 7.677 1.703 1.00 28.38 315 PHE A O 1
ATOM 1807 N N . GLN A 1 268 ? -37.640 6.852 -0.415 1.00 24.60 316 GLN A N 1
ATOM 1808 C CA . GLN A 1 268 ? -38.749 7.664 -0.987 1.00 25.80 316 GLN A CA 1
ATOM 1809 C C . GLN A 1 268 ? -39.519 6.715 -1.899 1.00 26.53 316 GLN A C 1
ATOM 1810 O O . GLN A 1 268 ? -38.849 5.975 -2.644 1.00 25.93 316 GLN A O 1
ATOM 1816 N N . TYR A 1 269 ? -40.849 6.680 -1.813 1.00 27.00 317 TYR A N 1
ATOM 1817 C CA . TYR A 1 269 ? -41.670 5.862 -2.740 1.00 27.45 317 TYR A CA 1
ATOM 1818 C C . TYR A 1 269 ? -42.877 6.657 -3.218 1.00 28.71 317 TYR A C 1
ATOM 1819 O O . TYR A 1 269 ? -43.224 7.675 -2.644 1.00 28.54 317 TYR A O 1
ATOM 1828 N N . SER A 1 270 ? -43.520 6.164 -4.264 1.00 32.57 318 SER A N 1
ATOM 1829 C CA . SER A 1 270 ? -44.782 6.743 -4.768 1.00 35.17 318 SER A CA 1
ATOM 1830 C C . SER A 1 270 ? -45.857 5.667 -4.752 1.00 34.26 318 SER A C 1
ATOM 1831 O O . SER A 1 270 ? -45.557 4.527 -5.105 1.00 37.09 318 SER A O 1
ATOM 1834 N N . SER A 1 271 ? -47.043 6.010 -4.280 1.00 32.24 319 SER A N 1
ATOM 1835 C CA . SER A 1 271 ? -48.224 5.145 -4.429 1.00 35.24 319 SER A CA 1
ATOM 1836 C C . SER A 1 271 ? -49.420 6.006 -4.824 1.00 38.41 319 SER A C 1
ATOM 1837 O O . SER A 1 271 ? -49.217 7.153 -5.248 1.00 38.58 319 SER A O 1
ATOM 1840 N N . HIS A 1 272 ? -50.625 5.456 -4.742 1.00 40.59 320 HIS A N 1
ATOM 1841 C CA . HIS A 1 272 ? -51.841 6.124 -5.255 1.00 42.58 320 HIS A CA 1
ATOM 1842 C C . HIS A 1 272 ? -52.998 5.759 -4.341 1.00 35.74 320 HIS A C 1
ATOM 1843 O O . HIS A 1 272 ? -52.896 4.761 -3.629 1.00 37.28 320 HIS A O 1
ATOM 1850 N N . VAL A 1 273 ? -54.000 6.618 -4.309 1.00 31.02 321 VAL A N 1
ATOM 1851 C CA . VAL A 1 273 ? -55.200 6.466 -3.452 1.00 31.74 321 VAL A CA 1
ATOM 1852 C C . VAL A 1 273 ? -56.386 6.937 -4.298 1.00 34.06 321 VAL A C 1
ATOM 1853 O O . VAL A 1 273 ? -56.222 7.861 -5.101 1.00 33.92 321 VAL A O 1
ATOM 1857 N N . SER A 1 274 ? -57.518 6.260 -4.146 1.00 37.97 322 SER A N 1
ATOM 1858 C CA . SER A 1 274 ? -58.748 6.442 -4.940 1.00 37.99 322 SER A CA 1
ATOM 1859 C C . SER A 1 274 ? -59.903 6.742 -3.999 1.00 40.63 322 SER A C 1
ATOM 1860 O O . SER A 1 274 ? -60.032 6.038 -2.982 1.00 41.46 322 SER A O 1
ATOM 1863 N N . LEU A 1 275 ? -60.692 7.757 -4.337 1.00 43.00 323 LEU A N 1
ATOM 1864 C CA . LEU A 1 275 ? -61.953 8.088 -3.640 1.00 43.99 323 LEU A CA 1
ATOM 1865 C C . LEU A 1 275 ? -63.107 8.019 -4.639 1.00 46.54 323 LEU A C 1
ATOM 1866 O O . LEU A 1 275 ? -62.834 7.984 -5.848 1.00 45.70 323 LEU A O 1
ATOM 1871 N N . GLN A 1 276 ? -64.341 7.941 -4.141 1.00 52.88 324 GLN A N 1
ATOM 1872 C CA . GLN A 1 276 ? -65.561 8.267 -4.923 1.00 59.42 324 GLN A CA 1
ATOM 1873 C C . GLN A 1 276 ? -66.134 9.561 -4.338 1.00 57.00 324 GLN A C 1
ATOM 1874 O O . GLN A 1 276 ? -67.275 9.546 -3.861 1.00 55.72 324 GLN A O 1
ATOM 1880 N N . ALA A 1 277 ? -65.320 10.620 -4.331 1.00 52.81 325 ALA A N 1
ATOM 1881 C CA . ALA A 1 277 ? -65.642 11.966 -3.802 1.00 49.55 325 ALA A CA 1
ATOM 1882 C C . ALA A 1 277 ? -64.565 12.966 -4.252 1.00 51.74 325 ALA A C 1
ATOM 1883 O O . ALA A 1 277 ? -63.398 12.542 -4.509 1.00 51.21 325 ALA A O 1
ATOM 1885 N N . SER A 1 278 ? -64.940 14.245 -4.365 1.00 48.40 326 SER A N 1
ATOM 1886 C CA . SER A 1 278 ? -64.080 15.324 -4.914 1.00 46.95 326 SER A CA 1
ATOM 1887 C C . SER A 1 278 ? -62.836 15.465 -4.031 1.00 43.91 326 SER A C 1
ATOM 1888 O O . SER A 1 278 ? -61.761 15.755 -4.579 1.00 40.13 326 SER A O 1
ATOM 1891 N N . SER A 1 279 ? -62.991 15.243 -2.725 1.00 42.03 327 SER A N 1
ATOM 1892 C CA . SER A 1 279 ? -61.957 15.546 -1.707 1.00 45.08 327 SER A CA 1
ATOM 1893 C C . SER A 1 279 ? -61.872 14.431 -0.646 1.00 49.07 327 SER A C 1
ATOM 1894 O O . SER A 1 279 ? -62.741 13.523 -0.663 1.00 44.15 327 SER A O 1
ATOM 1897 N N . GLY A 1 280 ? -60.846 14.519 0.225 1.00 50.28 328 GLY A N 1
ATOM 1898 C CA . GLY A 1 280 ? -60.666 13.757 1.483 1.00 46.16 328 GLY A CA 1
ATOM 1899 C C . GLY A 1 280 ? -59.331 14.059 2.161 1.00 44.23 328 GLY A C 1
ATOM 1900 O O . GLY A 1 280 ? -58.431 14.589 1.487 1.00 42.84 328 GLY A O 1
ATOM 1901 N N . HIS A 1 281 ? -59.222 13.760 3.460 1.00 43.45 329 HIS A N 1
ATOM 1902 C CA A HIS A 1 281 ? -57.965 13.824 4.255 0.50 42.97 329 HIS A CA 1
ATOM 1903 C CA B HIS A 1 281 ? -57.945 13.816 4.224 0.50 44.08 329 HIS A CA 1
ATOM 1904 C C . HIS A 1 281 ? -57.443 12.395 4.486 1.00 42.31 329 HIS A C 1
ATOM 1905 O O . HIS A 1 281 ? -58.266 11.483 4.615 1.00 47.81 329 HIS A O 1
ATOM 1918 N N . MET A 1 282 ? -56.126 12.216 4.540 1.00 38.78 330 MET A N 1
ATOM 1919 C CA . MET A 1 282 ? -55.466 10.885 4.670 1.00 34.18 330 MET A CA 1
ATOM 1920 C C . MET A 1 282 ? -54.331 11.024 5.672 1.00 32.08 330 MET A C 1
ATOM 1921 O O . MET A 1 282 ? -53.715 12.085 5.677 1.00 33.97 330 MET A O 1
ATOM 1926 N N . TRP A 1 283 ? -54.116 10.025 6.518 1.00 31.94 331 TRP A N 1
ATOM 1927 C CA . TRP A 1 283 ? -53.018 10.006 7.513 1.00 33.53 331 TRP A CA 1
ATOM 1928 C C . TRP A 1 283 ? -52.799 8.573 7.950 1.00 33.63 331 TRP A C 1
ATOM 1929 O O . TRP A 1 283 ? -53.513 7.712 7.441 1.00 38.02 331 TRP A O 1
ATOM 1940 N N . GLY A 1 284 ? -51.886 8.335 8.886 1.00 33.36 332 GLY A N 1
ATOM 1941 C CA . GLY A 1 284 ? -51.606 6.964 9.337 1.00 32.29 332 GLY A CA 1
ATOM 1942 C C . GLY A 1 284 ? -50.303 6.861 10.092 1.00 30.92 332 GLY A C 1
ATOM 1943 O O . GLY A 1 284 ? -49.828 7.869 10.595 1.00 29.96 332 GLY A O 1
ATOM 1944 N N . THR A 1 285 ? -49.791 5.642 10.206 1.00 31.88 333 THR A N 1
ATOM 1945 C CA . THR A 1 285 ? -48.552 5.304 10.945 1.00 32.23 333 THR A CA 1
ATOM 1946 C C . THR A 1 285 ? -47.794 4.262 10.127 1.00 29.49 333 THR A C 1
ATOM 1947 O O . THR A 1 285 ? -48.460 3.440 9.474 1.00 27.76 333 THR A O 1
ATOM 1951 N N . PHE A 1 286 ? -46.475 4.379 10.079 1.00 27.10 334 PHE A N 1
ATOM 1952 C CA . PHE A 1 286 ? -45.572 3.260 9.732 1.00 29.51 334 PHE A CA 1
ATOM 1953 C C . PHE A 1 286 ? -45.116 2.649 11.061 1.00 30.54 334 PHE A C 1
ATOM 1954 O O . PHE A 1 286 ? -44.863 3.380 12.005 1.00 29.57 334 PHE A O 1
ATOM 1962 N N . ARG A 1 287 ? -45.040 1.331 11.134 1.00 32.90 335 ARG A N 1
ATOM 1963 C CA . ARG A 1 287 ? -44.493 0.614 12.306 1.00 34.34 335 ARG A CA 1
ATOM 1964 C C . ARG A 1 287 ? -43.053 0.260 11.943 1.00 31.68 335 ARG A C 1
ATOM 1965 O O . ARG A 1 287 ? -42.854 -0.333 10.859 1.00 32.99 335 ARG A O 1
ATOM 1973 N N . PHE A 1 288 ? -42.097 0.666 12.784 1.00 29.66 336 PHE A N 1
ATOM 1974 C CA . PHE A 1 288 ? -40.653 0.341 12.646 1.00 28.71 336 PHE A CA 1
ATOM 1975 C C . PHE A 1 288 ? -40.247 -0.655 13.732 1.00 28.13 336 PHE A C 1
ATOM 1976 O O . PHE A 1 288 ? -40.820 -0.578 14.839 1.00 26.71 336 PHE A O 1
ATOM 1984 N N . GLU A 1 289 ? -39.292 -1.528 13.399 1.00 26.31 337 GLU A N 1
ATOM 1985 C CA . GLU A 1 289 ? -38.670 -2.493 14.326 1.00 28.44 337 GLU A CA 1
ATOM 1986 C C . GLU A 1 289 ? -37.185 -2.153 14.468 1.00 30.33 337 GLU A C 1
ATOM 1987 O O . GLU A 1 289 ? -36.531 -1.899 13.443 1.00 27.83 337 GLU A O 1
ATOM 1993 N N . ARG A 1 290 ? -36.713 -2.138 15.722 1.00 34.59 338 ARG A N 1
ATOM 1994 C CA . ARG A 1 290 ? -35.295 -2.012 16.143 1.00 36.26 338 ARG A CA 1
ATOM 1995 C C . ARG A 1 290 ? -34.686 -3.399 16.336 1.00 35.04 338 ARG A C 1
ATOM 1996 O O . ARG A 1 290 ? -35.399 -4.323 16.720 1.00 31.77 338 ARG A O 1
ATOM 2004 N N . PRO A 1 291 ? -33.346 -3.564 16.157 1.00 35.56 339 PRO A N 1
ATOM 2005 C CA . PRO A 1 291 ? -32.634 -4.791 16.526 1.00 35.01 339 PRO A CA 1
ATOM 2006 C C . PRO A 1 291 ? -32.795 -5.210 17.993 1.00 34.55 339 PRO A C 1
AT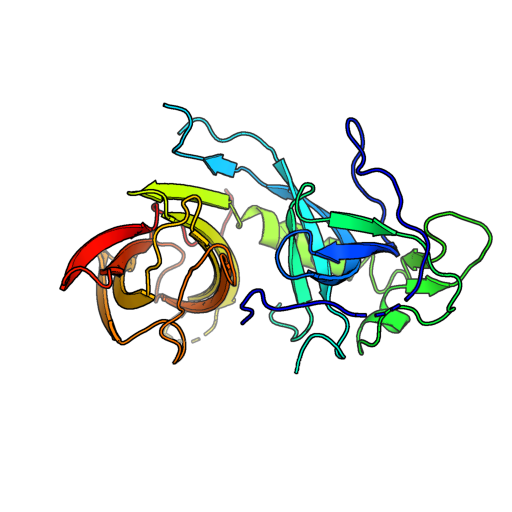OM 2007 O O . PRO A 1 291 ? -32.625 -6.347 18.242 1.00 34.36 339 PRO A O 1
ATOM 2011 N N . ASP A 1 292 ? -33.119 -4.287 18.901 1.00 35.02 340 ASP A N 1
ATOM 2012 C CA . ASP A 1 292 ? -33.195 -4.552 20.361 1.00 34.09 340 ASP A CA 1
ATOM 2013 C C . ASP A 1 292 ? -34.504 -5.288 20.675 1.00 32.43 340 ASP A C 1
ATOM 2014 O O . ASP A 1 292 ? -34.758 -5.551 21.869 1.00 36.07 340 ASP A O 1
ATOM 2019 N N . GLY A 1 293 ? -35.326 -5.572 19.663 1.00 29.65 341 GLY A N 1
ATOM 2020 C CA . GLY A 1 293 ? -36.623 -6.254 19.836 1.00 27.96 341 GLY A CA 1
ATOM 2021 C C . GLY A 1 293 ? -37.789 -5.279 19.881 1.00 27.80 341 GLY A C 1
ATOM 2022 O O . GLY A 1 293 ? -38.927 -5.729 19.710 1.00 26.90 341 GLY A O 1
ATOM 2023 N N . SER A 1 294 ? -37.549 -3.976 20.065 1.00 29.23 342 SER A N 1
ATOM 2024 C CA . SER A 1 294 ? -38.627 -2.955 20.206 1.00 30.64 342 SER A CA 1
ATOM 2025 C C . SER A 1 294 ? -39.247 -2.584 18.849 1.00 32.59 342 SER A C 1
ATOM 2026 O O . SER A 1 294 ? -38.697 -2.959 17.783 1.00 32.83 342 SER A O 1
ATOM 2029 N N . HIS A 1 295 ? -40.350 -1.839 18.891 1.00 33.44 343 HIS A N 1
ATOM 2030 C CA . HIS A 1 295 ? -41.030 -1.292 17.690 1.00 35.85 343 HIS A CA 1
ATOM 2031 C C . HIS A 1 295 ? -41.719 0.032 18.038 1.00 36.70 343 HIS A C 1
ATOM 2032 O O . HIS A 1 295 ? -42.192 0.168 19.184 1.00 47.29 343 HIS A O 1
ATOM 2039 N N . PHE A 1 296 ? -41.829 0.963 17.091 1.00 32.95 344 PHE A N 1
ATOM 2040 C CA . PHE A 1 296 ? -42.543 2.250 17.315 1.00 30.12 344 PHE A CA 1
ATOM 2041 C C . PHE A 1 296 ? -43.340 2.619 16.069 1.00 29.75 344 PHE A C 1
ATOM 2042 O O . PHE A 1 296 ? -43.015 2.149 14.981 1.00 30.45 344 PHE A O 1
ATOM 2050 N N . ASP A 1 297 ? -44.371 3.430 16.265 1.00 30.78 345 ASP A N 1
ATOM 2051 C CA . ASP A 1 297 ? -45.252 3.947 15.193 1.00 30.93 345 ASP A CA 1
ATOM 2052 C C . ASP A 1 297 ? -44.781 5.354 14.828 1.00 29.78 345 ASP A C 1
ATOM 2053 O O . ASP A 1 297 ? -44.772 6.231 15.677 1.00 30.44 345 ASP A O 1
ATOM 2058 N N . VAL A 1 298 ? -44.359 5.514 13.586 1.00 30.05 346 VAL A N 1
ATOM 2059 C CA . VAL A 1 298 ? -43.952 6.809 12.999 1.00 29.89 346 VAL A CA 1
ATOM 2060 C C . VAL A 1 298 ? -45.224 7.388 12.409 1.00 29.56 346 VAL A C 1
ATOM 2061 O O . VAL A 1 298 ? -45.841 6.677 11.590 1.00 29.97 346 VAL A O 1
ATOM 2065 N N . ARG A 1 299 ? -45.624 8.572 12.875 1.00 30.45 347 ARG A N 1
ATOM 2066 C CA . ARG A 1 299 ? -46.839 9.250 12.372 1.00 32.97 347 ARG A CA 1
ATOM 2067 C C . ARG A 1 299 ? -46.586 9.711 10.934 1.00 30.53 347 ARG A C 1
ATOM 2068 O O . ARG A 1 299 ? -45.531 10.300 10.645 1.00 34.13 347 ARG A O 1
ATOM 2076 N N . ILE A 1 300 ? -47.503 9.391 10.036 1.00 28.61 348 ILE A N 1
ATOM 2077 C CA . ILE A 1 300 ? -47.639 10.114 8.747 1.00 28.56 348 ILE A CA 1
ATOM 2078 C C . ILE A 1 300 ? -48.529 11.318 9.001 1.00 27.79 348 ILE A C 1
ATOM 2079 O O . ILE A 1 300 ? -49.718 11.161 9.255 1.00 28.25 348 ILE A O 1
ATOM 2084 N N . PRO A 1 301 ? -48.000 12.556 8.933 1.00 28.15 349 PRO A N 1
ATOM 2085 C CA . PRO A 1 301 ? -48.801 13.725 9.262 1.00 27.45 349 PRO A CA 1
ATOM 2086 C C . PRO A 1 301 ? -49.973 13.784 8.300 1.00 28.50 349 PRO A C 1
ATOM 2087 O O . PRO A 1 301 ? -49.838 13.387 7.146 1.00 26.85 349 PRO A O 1
ATOM 2091 N N . PRO A 1 302 ? -51.144 14.279 8.752 1.00 31.46 350 PRO A N 1
ATOM 2092 C CA . PRO A 1 302 ? -52.300 14.457 7.870 1.00 32.16 350 PRO A CA 1
ATOM 2093 C C . PRO A 1 302 ? -52.043 15.360 6.642 1.00 34.00 350 PRO A C 1
ATOM 2094 O O . PRO A 1 302 ? -51.540 16.479 6.786 1.00 31.46 350 PRO A O 1
ATOM 2098 N N . PHE A 1 303 ? -52.411 14.864 5.455 1.00 33.25 351 PHE A N 1
ATOM 2099 C CA . PHE A 1 303 ? -52.437 15.629 4.185 1.00 32.98 351 PHE A CA 1
ATOM 2100 C C . PHE A 1 303 ? -53.856 15.583 3.629 1.00 34.68 351 PHE A C 1
ATOM 2101 O O . PHE A 1 303 ? -54.669 14.847 4.212 1.00 39.37 351 PHE A O 1
ATOM 2109 N N . SER A 1 304 ? -54.130 16.354 2.573 1.00 33.81 352 SER A N 1
ATOM 2110 C CA . SER A 1 304 ? -55.478 16.543 1.985 1.00 34.69 352 SER A CA 1
ATOM 2111 C C . SER A 1 304 ? -55.460 16.151 0.513 1.00 37.66 352 SER A C 1
ATOM 2112 O O . SER A 1 304 ? -54.419 16.366 -0.139 1.00 40.57 352 SER A O 1
ATOM 2115 N N . LEU A 1 305 ? -56.586 15.638 0.011 1.00 38.55 353 LEU A N 1
ATOM 2116 C CA . LEU A 1 305 ? -56.743 15.189 -1.396 1.00 38.61 353 LEU A CA 1
ATOM 2117 C C . LEU A 1 305 ? -57.807 16.063 -2.057 1.00 37.99 353 LEU A C 1
ATOM 2118 O O . LEU A 1 305 ? -58.952 15.986 -1.608 1.00 36.17 353 LEU A O 1
ATOM 2123 N N . GLU A 1 306 ? -57.438 16.871 -3.057 1.00 40.93 354 GLU A N 1
ATOM 2124 C CA . GLU A 1 306 ? -58.307 17.964 -3.581 1.00 45.53 354 GLU A CA 1
ATOM 2125 C C . GLU A 1 306 ? -58.472 17.892 -5.109 1.00 48.62 354 GLU A C 1
ATOM 2126 O O . GLU A 1 306 ? -57.572 17.328 -5.788 1.00 44.46 354 GLU A O 1
ATOM 2132 N N . SER A 1 307 ? -59.579 18.473 -5.611 1.00 52.30 355 SER A N 1
ATOM 2133 C CA . SER A 1 307 ? -59.969 18.567 -7.049 1.00 58.07 355 SER A CA 1
ATOM 2134 C C . SER A 1 307 ? -60.225 20.028 -7.499 1.00 61.78 355 SER A C 1
ATOM 2135 O O . SER A 1 307 ? -59.762 20.381 -8.597 1.00 60.16 355 SER A O 1
ATOM 2138 N N . ASN A 1 308 ? -60.977 20.829 -6.724 1.00 69.35 356 ASN A N 1
ATOM 2139 C CA . ASN A 1 308 ? -61.266 22.272 -6.986 1.00 78.05 356 ASN A CA 1
ATOM 2140 C C . ASN A 1 308 ? -60.402 23.113 -6.040 1.00 85.13 356 ASN A C 1
ATOM 2141 O O . ASN A 1 308 ? -59.881 22.553 -5.059 1.00 83.99 356 ASN A O 1
ATOM 2146 N N . LYS A 1 309 ? -60.327 24.422 -6.293 1.00 89.93 357 LYS A N 1
ATOM 2147 C CA . LYS A 1 309 ? -59.479 25.388 -5.546 1.00 84.69 357 LYS A CA 1
ATOM 2148 C C . LYS A 1 309 ? -60.395 26.312 -4.732 1.00 83.48 357 LYS A C 1
ATOM 2149 O O . LYS A 1 3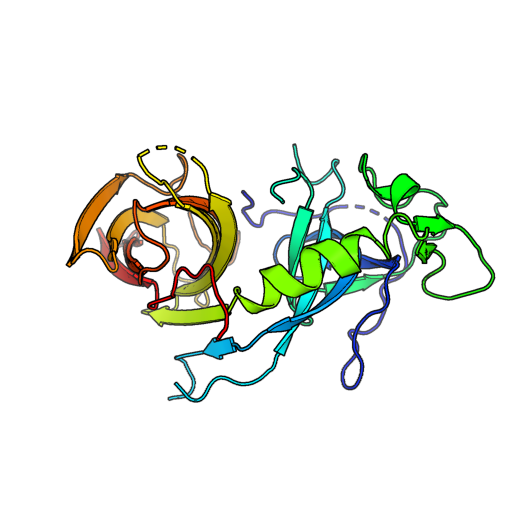09 ? -60.193 26.373 -3.509 1.00 77.72 357 LYS A O 1
ATOM 2155 N N . ASP A 1 310 ? -61.362 26.970 -5.398 1.00 88.88 358 ASP A N 1
ATOM 2156 C CA . ASP A 1 310 ? -62.397 27.876 -4.814 1.00 90.03 358 ASP A CA 1
ATOM 2157 C C . ASP A 1 310 ? -63.633 27.887 -5.724 1.00 86.74 358 ASP A C 1
ATOM 2158 O O . ASP A 1 310 ? -64.714 27.393 -5.387 1.00 85.42 358 ASP A O 1
#

Sequence (258 aa):
SMLSSRNRVGVFEVPKQNGKYETGQLFLHSIFGYRGVVLFPWQARRLYDRDVAVKGKKTHTYYQVLIDARDCPYAIPGLDYVSHEDILPYTSTDQVPIQHELFERFLLYDQTKAPPFVARETLRRAWQEKNHPWLELSD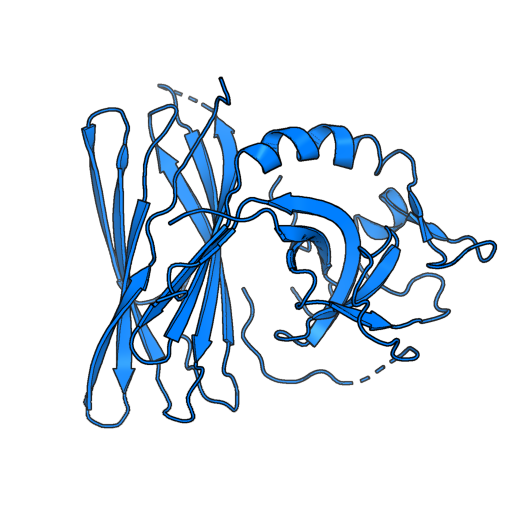VHRETTENIRVTVIPFYMGMRSHVYWWRYCIRLENLDSDVVQLRERHWRIFSLSGTLETVRGRGVVGREPVLSKEQPAFQYSSHVSLQASSGHHMWGTFRFERPDGSHFDVRIPPFSLESNKD

InterPro domains:
  IPR007474 ApaG domain [PF04379] (254-337)
  IPR007474 ApaG domain [PS51087] (235-360)
  IPR011722 Hemimethylated DNA-binding domain [PF08755] (76-199)
  IPR011722 Hemimethylated DNA-binding domain [SM00992] (74-210)
  IPR036623 Hemimethylated DNA-binding domain superfamily [SSF141255] (76-200)
  IPR036767 ApaG domain superfamily [G3DSA:2.60.40.1470] (235-361)
  IPR036767 ApaG domain superfamily [SSF110069] (237-355)

GO terms:
  GO:0030674 protein-macromolecule adaptor activity (F, IDA)
  GO:0005515 protein binding (F, IPI)
  GO:0005634 nucleus (C, IDA)
  GO:0005759 mitochondrial matrix (C, IDA)
  GO:0070987 error-free translesion synthesis (P, IDA)
  GO:0005739 mitochondrion (C, HTP)
  GO:0005739 mitochondrion (C, IDA)
  GO:0042645 mitochondrial nucleoid (C, IDA)

B-factor: mean 46.07, std 19.99, range [7.01, 125.52]

Organism: Homo sapiens (NCBI:txid9606)

Foldseek 3Di:
DAWAADEDAFAWDDQDDPDDDDFQWWFAFPANRFIKTFLDKAWAFAQEPPPVGPTDTFIKTWIFTACVSHVLCDPRIDIGGSVRGRTGGHPPQCPGHDPCQVVAWHADCPDPVRTDGPCSSVVVCVVQRVQCRQWHWYWYWDPQKIKIKTWGWPQWDCTKTKIKMKIKIFRRDQFKKKFFKWWKWKQAPVRDIDIDIDGDDPPGTDIAHVNGGMDIDMDMDMDNHQKIKMWTWTWMAGPVGDIDTTTGDIDMGHHDDD

CATH classification: 2.60.40.1470

Solvent-accessible surface area: 13525 Å² total; per-residue (Å²): 90,30,66,12,96,202,92,122,138,43,101,141,80,114,67,85,168,113,33,111,4,93,32,0,7,7,0,26,2,49,47,17,13,4,40,0,0,0,0,0,37,2,71,5,110,5,43,22,53,62,110,146,94,185,7,110,100,56,20,14,0,0,0,0,10,0,39,141,51,40,176,93,76,53,115,10,12,20,20,2,10,30,106,7,2,70,2,6,57,11,124,66,56,80,4,0,91,21,119,26,2,90,135,6,4,84,77,50,153,99,140,77,24,32,6,57,28,102,117,64,0,150,51,46,45,135,150,16,68,63,85,10,100,21,4,45,0,14,54,28,39,34,104,64,0,68,0,15,0,7,3,8,18,36,19,83,215,133,116,38,27,104,3,33,11,12,0,24,0,13,10,94,54,68,84,54,4,38,0,60,48,62,37,8,65,14,88,5,126,80,44,75,104,84,84,61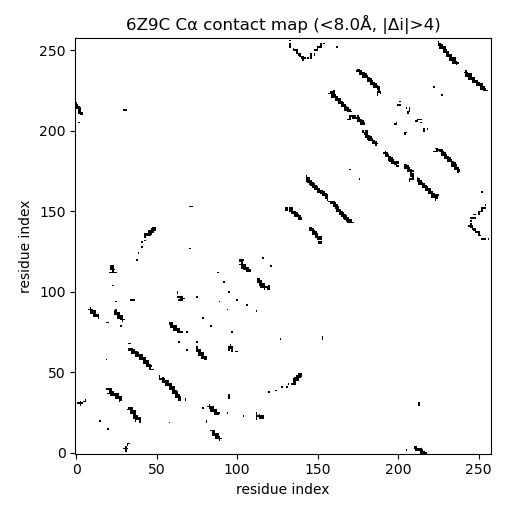,170,21,190,1,0,70,79,127,63,9,52,0,10,115,148,46,44,2,5,8,6,52,21,127,9,36,6,111,14,44,21,4,105,2,85,2,33,0,67,0,52,63,112,116,70,42,95,14,81,0,94,0,0,44,1,26,1,65,21,102,131,141

Nearest PDB structures (foldseek):
  6z9c-assembly1_A  TM=1.004E+00  e=1.465E-54  Homo sapiens
  6zlx-assembly1_A  TM=9.623E-01  e=4.890E-39  Homo sapiens
  1tza-assembly1_B  TM=9.432E-01  e=2.494E-12  Shewanella oneidensis MR-1
  1tza-assembly1_A  TM=9.349E-01  e=2.364E-12  Shewanella oneidensis MR-1
  1xvs-assembly1_B  TM=8.885E-01  e=4.969E-11  Vibrio cholerae